Protein AF-A0A3M7L8V7-F1 (afdb_monomer_lite)

Secondary structure (DSSP, 8-state):
---PPPPPP---PPPP------------------------------SSS---TTB-HHHHHHHTS-HHHHHHHHHHHHHTSS-GGGTB---HHHHHHHHHHHHTPPPPSSHHHHHIIIII--TTEEE--SSPPPPTT-EEEEEEEETTEEEEEEEEEE-SSTTEEE-SS-GGG--TT--EEHHHHTTT--TTSEEEETTEEEEEEEE------GGGG--

Radius of gyration: 23.16 Å; chains: 1; bounding box: 65×55×70 Å

Organism: NCBI:txid2305228

Sequence (219 aa):
MKKLKKTAVVFLGILILESLVSCNADRADEISSPEIGTPNSTTLTAKNDKLPNFLNDKGRAAMQLSKSKKKKLAFDLLSGRESVQNYTSGVCYEVVAFVRFLLGDPVPNSNQEIRNQYLYDTSHSRAWNGTSDFNTGDVIIFSERRREGMEPVHTAIATGQGCEVRSVNGGLLGSGWRPTNIRTVLAGTNSSGEAIHDGTTITVRILNLRRPTIHDELL

pLDDT: mean 77.37, std 24.69, range [25.95, 98.69]

Foldseek 3Di:
DDDDDDDDDDDDDDDDDDDDDDDDDDDDDDDDDDDDDDDPPPPPPLVDPDQEPFWDPQLVVLLSDDLVSLLVVLLCLLVVVDFLVVTGPDFFQVSLVSSVVSNPDDRDNYPVVSCCVQFPPCVQKDWDQLFFFDQFSWKKWKWWQDPVGTGTDHIWGHSRPGQWTETDPPVQVHHRRDIHRVSVQQPPQDRVQWGDHPNTIMIMITHDPDDPPVVVVPD

Structure (mmCIF, N/CA/C/O backbone):
data_AF-A0A3M7L8V7-F1
#
_entry.id   AF-A0A3M7L8V7-F1
#
loop_
_atom_site.group_PDB
_atom_site.id
_atom_site.type_symbol
_atom_site.label_atom_id
_atom_site.label_alt_id
_atom_site.label_comp_id
_atom_site.label_asym_id
_atom_site.label_entity_id
_atom_site.label_seq_id
_atom_site.pdbx_PDB_ins_code
_atom_site.Cartn_x
_atom_site.Cartn_y
_atom_site.Cartn_z
_atom_site.occupancy
_atom_site.B_iso_or_equiv
_atom_site.auth_seq_id
_atom_site.auth_comp_id
_atom_site.auth_asym_id
_atom_site.auth_atom_id
_atom_site.pdbx_PDB_model_num
ATOM 1 N N . MET A 1 1 ? 41.574 -32.386 -18.632 1.00 44.03 1 MET A N 1
ATOM 2 C CA . MET A 1 1 ? 40.777 -33.160 -17.650 1.00 44.03 1 MET A CA 1
ATOM 3 C C . MET A 1 1 ? 40.436 -32.245 -16.475 1.00 44.03 1 MET A C 1
ATOM 5 O O . MET A 1 1 ? 41.336 -31.851 -15.747 1.00 44.03 1 MET A O 1
ATOM 9 N N . LYS A 1 2 ? 39.175 -31.804 -16.356 1.00 40.66 2 LYS A N 1
ATOM 10 C CA . LYS A 1 2 ? 38.717 -30.844 -15.332 1.00 40.66 2 LYS A CA 1
ATOM 11 C C . LYS A 1 2 ? 38.201 -31.613 -14.107 1.00 40.66 2 LYS A C 1
ATOM 13 O O . LYS A 1 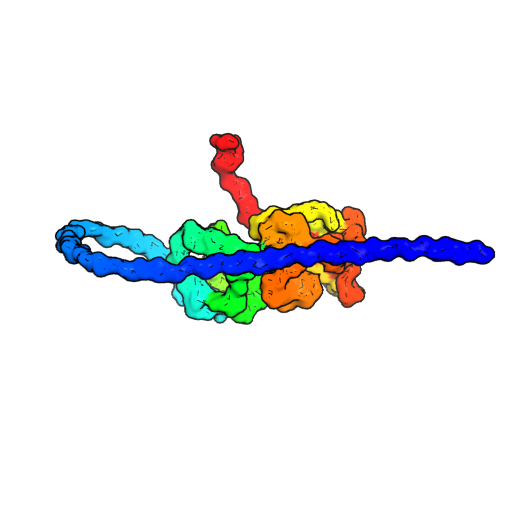2 ? 37.289 -32.420 -14.246 1.00 40.66 2 LYS A O 1
ATOM 18 N N . LYS A 1 3 ? 38.782 -31.386 -12.922 1.00 43.03 3 LYS A N 1
ATOM 19 C CA . LYS A 1 3 ? 38.301 -31.950 -11.647 1.00 43.03 3 LYS A CA 1
ATOM 20 C C . LYS A 1 3 ? 37.176 -31.065 -11.095 1.00 43.03 3 LYS A C 1
ATOM 22 O O . LYS A 1 3 ? 37.441 -29.935 -10.695 1.00 43.03 3 LYS A O 1
ATOM 27 N N . LEU A 1 4 ? 35.939 -31.570 -11.065 1.00 44.34 4 LEU A N 1
ATOM 28 C CA . LEU A 1 4 ? 34.842 -30.952 -10.312 1.00 44.34 4 LEU A CA 1
ATOM 29 C C . LEU A 1 4 ? 35.048 -31.202 -8.811 1.00 44.34 4 LEU A C 1
ATOM 31 O O . LEU A 1 4 ? 35.160 -32.350 -8.380 1.00 44.34 4 LEU A O 1
ATOM 35 N N . LYS A 1 5 ? 35.068 -30.131 -8.012 1.00 50.75 5 LYS A N 1
ATOM 36 C CA . LYS A 1 5 ? 34.961 -30.210 -6.551 1.00 50.75 5 LYS A CA 1
ATOM 37 C C . LYS A 1 5 ? 33.482 -30.364 -6.185 1.00 50.75 5 LYS A C 1
ATOM 39 O O . LYS A 1 5 ? 32.664 -29.545 -6.589 1.00 50.75 5 LYS A O 1
ATOM 44 N N . LYS A 1 6 ? 33.147 -31.425 -5.447 1.00 48.56 6 LYS A N 1
ATOM 45 C CA . LYS A 1 6 ? 31.823 -31.622 -4.843 1.00 48.56 6 LYS A CA 1
ATOM 46 C C . LYS A 1 6 ? 31.750 -30.778 -3.572 1.00 48.56 6 LYS A C 1
ATOM 48 O O . LYS A 1 6 ? 32.508 -31.029 -2.640 1.00 48.56 6 LYS A O 1
ATOM 53 N N . THR A 1 7 ? 30.857 -29.797 -3.543 1.00 57.59 7 THR A N 1
ATOM 54 C CA . THR A 1 7 ? 30.535 -29.031 -2.334 1.00 57.59 7 THR A CA 1
ATOM 55 C C . THR A 1 7 ? 29.315 -29.673 -1.682 1.00 57.59 7 THR A C 1
ATOM 57 O O . THR A 1 7 ? 28.269 -29.797 -2.317 1.00 57.59 7 THR A O 1
ATOM 60 N N . ALA A 1 8 ? 29.470 -30.132 -0.442 1.00 48.69 8 ALA A N 1
ATOM 61 C CA . ALA A 1 8 ? 28.386 -30.666 0.371 1.00 48.69 8 ALA A CA 1
ATOM 62 C C . ALA A 1 8 ? 27.503 -29.517 0.879 1.00 48.69 8 ALA A C 1
ATOM 64 O O . ALA A 1 8 ? 28.010 -28.528 1.405 1.00 48.69 8 ALA A O 1
ATOM 65 N N . VAL A 1 9 ? 26.188 -29.655 0.716 1.00 41.31 9 VAL A N 1
ATOM 66 C CA . VAL A 1 9 ? 25.185 -28.751 1.288 1.00 41.31 9 VAL A CA 1
ATOM 67 C C . VAL A 1 9 ? 24.743 -29.349 2.620 1.00 41.31 9 VAL A C 1
ATOM 69 O O . VAL A 1 9 ? 24.207 -30.454 2.652 1.00 41.31 9 VAL A O 1
ATOM 72 N N . VAL A 1 10 ? 24.994 -28.636 3.717 1.00 45.69 10 VAL A N 1
ATOM 73 C CA . VAL A 1 10 ? 24.508 -28.996 5.055 1.00 45.69 10 VAL A CA 1
ATOM 74 C C . VAL A 1 10 ? 23.168 -28.296 5.267 1.00 45.69 10 VAL A C 1
ATOM 76 O O . VAL A 1 10 ? 23.108 -27.070 5.317 1.00 45.69 10 VAL A O 1
ATOM 79 N N . PHE A 1 11 ? 22.093 -29.076 5.373 1.00 36.50 11 PHE A N 1
ATOM 80 C CA . PHE A 1 11 ? 20.777 -28.592 5.787 1.00 36.50 11 PHE A CA 1
ATOM 81 C C . PHE A 1 11 ? 20.732 -28.514 7.315 1.00 36.50 11 PHE A C 1
ATOM 83 O O . PHE A 1 11 ? 20.754 -29.541 7.991 1.00 36.50 11 PHE A O 1
ATOM 90 N N . LEU A 1 12 ? 20.662 -27.298 7.857 1.00 39.22 12 LEU A N 1
ATOM 91 C CA . LEU A 1 12 ? 20.388 -27.065 9.271 1.00 39.22 12 LEU A CA 1
ATOM 92 C C . LEU A 1 12 ? 18.873 -26.896 9.446 1.00 39.22 12 LEU A C 1
ATOM 94 O O . LEU A 1 12 ? 18.324 -25.822 9.211 1.00 39.22 12 LEU A O 1
ATOM 98 N N . GLY A 1 13 ? 18.193 -27.987 9.797 1.00 35.25 13 GLY A N 1
ATOM 99 C CA . GLY A 1 13 ? 16.790 -27.961 10.202 1.00 35.25 13 GLY A CA 1
ATOM 100 C C . GLY A 1 13 ? 16.668 -27.460 11.639 1.00 35.25 13 GLY A C 1
ATOM 101 O O . GLY A 1 13 ? 17.215 -28.076 12.550 1.00 35.25 13 GLY A O 1
ATOM 102 N N . ILE A 1 14 ? 15.957 -26.352 11.845 1.00 46.28 14 ILE A N 1
ATOM 103 C CA . ILE A 1 14 ? 15.565 -25.890 13.180 1.00 46.28 14 ILE A CA 1
ATOM 104 C C . ILE A 1 14 ? 14.138 -26.381 13.440 1.00 46.28 14 ILE A C 1
ATOM 106 O O . ILE A 1 14 ? 13.204 -26.029 12.721 1.00 46.28 14 ILE A O 1
ATOM 110 N N . LEU A 1 15 ? 14.015 -27.235 14.456 1.00 38.84 15 LEU A N 1
ATOM 111 C CA . LEU A 1 15 ? 12.770 -27.764 15.005 1.00 38.84 15 LEU A CA 1
ATOM 112 C C . LEU A 1 15 ? 11.975 -26.648 15.697 1.00 38.84 15 LEU A C 1
ATOM 114 O O . LEU A 1 15 ? 12.509 -25.920 16.532 1.00 38.84 15 LEU A O 1
ATOM 118 N N . ILE A 1 16 ? 10.691 -26.550 15.356 1.00 41.72 16 ILE A N 1
ATOM 119 C CA . ILE A 1 16 ? 9.702 -25.714 16.040 1.00 41.72 16 ILE A CA 1
ATOM 120 C C . ILE A 1 16 ? 9.300 -26.438 17.328 1.00 41.72 16 ILE A C 1
ATOM 122 O O . ILE A 1 16 ? 8.837 -27.576 17.275 1.00 41.72 16 ILE A O 1
ATOM 126 N N . LEU A 1 17 ? 9.481 -25.781 18.475 1.00 34.62 17 LEU A N 1
ATOM 127 C CA . LEU A 1 17 ? 8.962 -26.240 19.759 1.00 34.62 17 LEU A CA 1
ATOM 128 C C . LEU A 1 17 ? 7.659 -25.483 20.050 1.00 34.62 17 LEU A C 1
ATOM 130 O O . LEU A 1 17 ? 7.681 -24.292 20.356 1.00 34.62 17 LEU A O 1
ATOM 134 N N . GLU A 1 18 ? 6.528 -26.175 19.929 1.00 38.19 18 GLU A N 1
ATOM 135 C CA . GLU A 1 18 ? 5.248 -25.730 20.476 1.00 38.19 18 GLU A CA 1
ATOM 136 C C . GLU A 1 18 ? 5.235 -25.996 21.985 1.00 38.19 18 GLU A C 1
ATOM 138 O O . GLU A 1 18 ? 5.381 -27.135 22.426 1.00 38.19 18 GLU A O 1
ATOM 143 N N . SER A 1 19 ? 5.036 -24.953 22.791 1.00 40.41 19 SER A N 1
ATOM 144 C CA . SER A 1 19 ? 4.637 -25.104 24.189 1.00 40.41 19 SER A CA 1
ATOM 145 C C . SER A 1 19 ? 3.175 -24.697 24.336 1.00 40.41 19 SER A C 1
ATOM 147 O O . SER A 1 19 ? 2.838 -23.512 24.351 1.00 40.41 19 SER A O 1
ATOM 149 N N . LEU A 1 20 ? 2.319 -25.710 24.446 1.00 34.03 20 LEU A N 1
ATOM 150 C CA . LEU A 1 20 ? 0.968 -25.613 24.980 1.00 34.03 20 LEU A CA 1
ATOM 151 C C . LEU A 1 20 ? 1.051 -25.295 26.480 1.00 34.03 20 LEU A C 1
ATOM 153 O O . LEU A 1 20 ? 1.652 -26.054 27.238 1.00 34.03 20 LEU A O 1
ATOM 157 N N . VAL A 1 21 ? 0.408 -24.211 26.913 1.00 37.47 21 VAL A N 1
ATOM 158 C CA . VAL A 1 21 ? 0.015 -24.019 28.315 1.00 37.47 21 VAL A CA 1
ATOM 159 C C . VAL A 1 21 ? -1.506 -23.930 28.340 1.00 37.47 21 VAL A C 1
ATOM 161 O O . VAL A 1 21 ? -2.101 -23.029 27.754 1.00 37.47 21 VAL A O 1
ATOM 164 N N . SER A 1 22 ? -2.110 -24.920 28.988 1.00 27.72 22 SER A N 1
ATOM 165 C CA . SER A 1 22 ? -3.536 -25.047 29.277 1.00 27.72 22 SER A CA 1
ATOM 166 C C . SER A 1 22 ? -3.708 -25.299 30.778 1.00 27.72 22 SER A C 1
ATOM 168 O O . SER A 1 22 ? -2.806 -25.857 31.407 1.00 27.72 22 SER A O 1
ATOM 170 N N . CYS A 1 23 ? -4.903 -24.954 31.274 1.00 25.95 23 CYS A N 1
ATOM 171 C CA . CYS A 1 23 ? -5.473 -25.172 32.614 1.00 25.95 23 CYS A CA 1
ATOM 172 C C . CYS A 1 23 ? -5.006 -24.154 33.685 1.00 25.95 23 CYS A C 1
ATOM 174 O O . CYS A 1 23 ? -3.824 -23.869 33.793 1.00 25.95 23 CYS A O 1
ATOM 176 N N . ASN A 1 24 ? -5.851 -23.567 34.538 1.00 30.59 24 ASN A N 1
ATOM 177 C CA . ASN A 1 24 ? -7.236 -23.869 34.892 1.00 30.59 24 ASN A CA 1
ATOM 178 C C . ASN A 1 24 ? -7.944 -22.646 35.504 1.00 30.59 24 ASN A C 1
ATOM 180 O O . ASN A 1 24 ? -7.311 -21.689 35.942 1.00 30.59 24 ASN A O 1
ATOM 184 N N . ALA A 1 25 ? -9.272 -22.745 35.517 1.00 34.84 25 ALA A N 1
ATOM 185 C CA . ALA A 1 25 ? -10.227 -21.850 36.148 1.00 34.84 25 ALA A CA 1
ATOM 186 C C . ALA A 1 25 ? -10.088 -21.787 37.677 1.00 34.84 25 ALA A C 1
ATOM 188 O O . ALA A 1 25 ? -9.780 -22.800 38.299 1.00 34.84 25 ALA A O 1
ATOM 189 N N . ASP A 1 26 ? -10.464 -20.642 38.255 1.00 31.73 26 ASP A N 1
ATOM 190 C CA . ASP A 1 26 ? -11.075 -20.614 39.581 1.00 31.73 26 ASP A CA 1
ATOM 191 C C . ASP A 1 26 ? -12.144 -19.514 39.720 1.00 31.73 26 ASP A C 1
ATOM 193 O O . ASP A 1 26 ? -12.085 -18.459 39.084 1.00 31.73 26 ASP A O 1
ATOM 197 N N . ARG A 1 27 ? -13.165 -19.864 40.508 1.00 33.22 27 ARG A N 1
ATOM 198 C CA . ARG A 1 27 ? -14.417 -19.161 40.854 1.00 33.22 27 ARG A CA 1
ATOM 199 C C . ARG A 1 27 ? -14.161 -17.825 41.573 1.00 33.22 27 ARG A C 1
ATOM 201 O O . ARG A 1 27 ? -13.230 -17.721 42.354 1.00 33.22 27 ARG A O 1
ATOM 208 N N . ALA A 1 28 ? -14.853 -16.755 41.176 1.00 34.25 28 ALA A N 1
ATOM 209 C CA . ALA A 1 28 ? -16.066 -16.182 41.787 1.00 34.25 28 ALA A CA 1
ATOM 210 C C . ALA A 1 28 ? -15.855 -15.576 43.184 1.00 34.25 28 ALA A C 1
ATOM 212 O O . ALA A 1 28 ? -15.641 -16.318 44.128 1.00 34.25 28 ALA A O 1
ATOM 213 N N . ASP A 1 29 ? -16.030 -14.254 43.275 1.00 33.22 29 ASP A N 1
ATOM 214 C CA . ASP A 1 29 ? -16.710 -13.596 44.394 1.00 33.22 29 ASP A CA 1
ATOM 215 C C . ASP A 1 29 ? -17.358 -12.288 43.903 1.00 33.22 29 ASP A C 1
ATOM 217 O O . ASP A 1 29 ? -16.744 -11.473 43.209 1.00 33.22 29 ASP A O 1
ATOM 221 N N . GLU A 1 30 ? -18.646 -12.149 44.220 1.00 37.25 30 GLU A N 1
ATOM 222 C CA . GLU A 1 30 ? -19.437 -10.924 44.116 1.00 37.25 30 GLU A CA 1
ATOM 223 C C . GLU A 1 30 ? -18.876 -9.861 45.065 1.00 37.25 30 GLU A C 1
ATOM 225 O O . GLU A 1 30 ? -18.567 -10.183 46.204 1.00 37.25 30 GLU A O 1
ATOM 230 N N . ILE A 1 31 ? -18.863 -8.590 44.651 1.00 33.12 31 ILE A N 1
ATOM 231 C CA . ILE A 1 31 ? -19.241 -7.461 45.516 1.00 33.12 31 ILE A CA 1
ATOM 232 C C . ILE A 1 31 ? -19.774 -6.316 44.638 1.00 33.12 31 ILE A C 1
ATOM 234 O O . ILE A 1 31 ? -19.167 -5.896 43.655 1.00 33.12 31 ILE A O 1
ATOM 238 N N . SER A 1 32 ? -20.955 -5.871 45.060 1.00 31.33 32 SER A N 1
ATOM 239 C CA . SER A 1 32 ? -21.748 -4.680 44.751 1.00 31.33 32 SER A CA 1
ATOM 240 C C . SER A 1 32 ? -21.072 -3.480 44.068 1.00 31.33 32 SER A C 1
ATOM 242 O O . SER A 1 32 ? -20.001 -3.017 44.455 1.00 31.33 32 SER A O 1
ATOM 244 N N . SER A 1 33 ? -21.834 -2.892 43.140 1.00 35.59 33 SER A N 1
ATOM 245 C CA . SER A 1 33 ? -21.668 -1.560 42.548 1.00 35.59 33 SER A CA 1
ATOM 246 C C . SER A 1 33 ? -21.506 -0.436 43.580 1.00 35.59 33 SER A C 1
ATOM 248 O O . SER A 1 33 ? -22.000 -0.537 44.707 1.00 35.59 33 SER A O 1
ATOM 250 N N . PRO A 1 34 ? -20.942 0.696 43.131 1.00 37.19 34 PRO A N 1
ATOM 251 C CA . PRO A 1 34 ? -21.758 1.904 43.061 1.00 37.19 34 PRO A CA 1
ATOM 252 C C . PRO A 1 34 ? -21.723 2.569 41.677 1.00 37.19 34 PRO A C 1
ATOM 254 O O . PRO A 1 34 ? -20.737 2.505 40.942 1.00 37.19 34 PRO A O 1
ATOM 257 N N . GLU A 1 35 ? -22.850 3.194 41.339 1.00 44.00 35 GLU A N 1
ATOM 258 C CA . GLU A 1 35 ? -23.041 4.106 40.211 1.00 44.00 35 GLU A CA 1
ATOM 259 C C . GLU A 1 35 ? -21.944 5.174 40.165 1.00 44.00 35 GLU A C 1
ATOM 261 O O . GLU A 1 35 ? -21.615 5.720 41.209 1.00 44.00 35 GLU A O 1
ATOM 266 N N . ILE A 1 36 ? -21.432 5.506 38.971 1.00 35.31 36 ILE A N 1
ATOM 267 C CA . ILE A 1 36 ? -20.949 6.845 38.587 1.00 35.31 36 ILE A CA 1
ATOM 268 C C . ILE A 1 36 ? -20.673 6.861 37.073 1.00 35.31 36 ILE A C 1
ATOM 270 O O . ILE A 1 36 ? -19.860 6.097 36.557 1.00 35.31 36 ILE A O 1
ATOM 274 N N . GLY A 1 37 ? -21.326 7.805 36.391 1.00 30.31 37 GLY A N 1
ATOM 275 C CA . GLY A 1 37 ? -20.774 8.535 35.250 1.00 30.31 37 GLY A CA 1
ATOM 276 C C . GLY A 1 37 ? -20.703 7.799 33.919 1.00 30.31 37 GLY A C 1
ATOM 277 O O . GLY A 1 37 ? -19.673 7.241 33.558 1.00 30.31 37 GLY A O 1
ATOM 278 N N . THR A 1 38 ? -21.760 7.929 33.120 1.00 32.88 38 THR A N 1
ATOM 279 C CA . THR A 1 38 ? -21.726 7.768 31.663 1.00 32.88 38 THR A CA 1
ATOM 280 C C . THR A 1 38 ? -20.519 8.532 31.096 1.00 32.88 38 THR A C 1
ATOM 282 O O . THR A 1 38 ? -20.504 9.765 31.169 1.00 32.88 38 THR A O 1
ATOM 285 N N . PRO A 1 39 ? -19.492 7.877 30.522 1.00 37.28 39 PRO A N 1
ATOM 286 C CA . PRO A 1 39 ? -18.510 8.614 29.757 1.00 37.28 39 PRO A CA 1
ATOM 287 C C . PRO A 1 39 ? -19.205 9.020 28.464 1.00 37.28 39 PRO A C 1
ATOM 289 O O . PRO A 1 39 ? -19.668 8.167 27.706 1.00 37.28 39 PRO A O 1
ATOM 292 N N . ASN A 1 40 ? -19.315 10.332 28.259 1.00 34.47 40 ASN A N 1
ATOM 293 C CA . ASN A 1 40 ? -19.771 10.942 27.020 1.00 34.47 40 ASN A CA 1
ATOM 294 C C . ASN A 1 40 ? -19.142 10.208 25.834 1.00 34.47 40 ASN A C 1
ATOM 296 O O . ASN A 1 40 ? -17.963 10.379 25.523 1.00 34.47 40 ASN A O 1
ATOM 300 N N . SER A 1 41 ? -19.960 9.373 25.197 1.00 33.12 41 SER A N 1
ATOM 301 C CA . SER A 1 41 ? -19.716 8.849 23.871 1.00 33.12 41 SER A CA 1
ATOM 302 C C . SER A 1 41 ? -19.650 10.065 22.967 1.00 33.12 41 SER A C 1
ATOM 304 O O . SER A 1 41 ? -20.680 10.596 22.554 1.00 33.12 41 SER A O 1
ATOM 306 N N . THR A 1 42 ? -18.444 10.548 22.683 1.00 32.59 42 THR A N 1
ATOM 307 C CA . THR A 1 42 ? -18.218 11.406 21.527 1.00 32.59 42 THR A CA 1
ATOM 308 C C . THR A 1 42 ? -18.433 10.517 20.314 1.00 32.59 42 THR A C 1
ATOM 310 O O . THR A 1 42 ? -17.509 9.928 19.755 1.00 32.59 42 THR A O 1
ATOM 313 N N . THR A 1 43 ? -19.706 10.341 19.977 1.00 34.12 43 THR A N 1
ATOM 314 C CA . THR A 1 43 ? -20.170 9.722 18.754 1.00 34.12 43 THR A CA 1
ATOM 315 C C . THR A 1 43 ? -19.448 10.459 17.640 1.00 34.12 43 THR A C 1
ATOM 317 O O . THR A 1 43 ? -19.633 11.665 17.466 1.00 34.12 43 THR A O 1
ATOM 320 N N . LEU A 1 44 ? -18.572 9.758 16.921 1.00 39.47 44 LEU A N 1
ATOM 321 C CA . LEU A 1 44 ? -18.138 10.198 15.606 1.00 39.47 44 LEU A CA 1
ATOM 322 C C . LEU A 1 44 ? -19.403 10.198 14.753 1.00 39.47 44 LEU A C 1
ATOM 324 O O . LEU A 1 44 ? -19.757 9.189 14.149 1.00 39.47 44 LEU A O 1
ATOM 328 N N . THR A 1 45 ? -20.136 11.308 14.778 1.00 34.66 45 THR A N 1
ATOM 329 C CA . THR A 1 45 ? -21.215 11.564 13.842 1.00 34.66 45 THR A CA 1
ATOM 330 C C . THR A 1 45 ? -20.550 11.717 12.488 1.00 34.66 45 THR A C 1
ATOM 332 O O . THR A 1 45 ? -20.048 12.779 12.117 1.00 34.66 45 THR A O 1
ATOM 335 N N . ALA A 1 46 ? -20.496 10.600 11.763 1.00 41.34 46 ALA A N 1
ATOM 336 C CA . ALA A 1 46 ? -20.429 10.629 10.320 1.00 41.34 46 ALA A CA 1
ATOM 337 C C . ALA A 1 46 ? -21.509 11.619 9.879 1.00 41.34 46 ALA A C 1
ATOM 339 O O . ALA A 1 46 ? -22.699 11.400 10.105 1.00 41.34 46 ALA A O 1
ATOM 340 N N . LYS A 1 47 ? -21.103 12.777 9.355 1.00 40.06 47 LYS A N 1
ATOM 341 C CA . LYS A 1 47 ? -22.052 13.677 8.710 1.00 40.06 47 LYS A CA 1
ATOM 342 C C . LYS A 1 47 ? -22.535 12.920 7.472 1.00 40.06 47 LYS A C 1
ATOM 344 O O . LYS A 1 47 ? -21.835 12.886 6.468 1.00 40.06 47 LYS A O 1
ATOM 349 N N . ASN A 1 48 ? -23.710 12.302 7.609 1.00 39.38 48 ASN A N 1
ATOM 350 C CA . ASN A 1 48 ? -24.347 11.306 6.741 1.00 39.38 48 ASN A CA 1
ATOM 351 C C . ASN A 1 48 ? -23.873 9.864 7.011 1.00 39.38 48 ASN A C 1
ATOM 353 O O . ASN A 1 48 ? -22.757 9.491 6.663 1.00 39.38 48 ASN A O 1
ATOM 357 N N . ASP A 1 49 ? -24.762 9.048 7.589 1.00 45.59 49 ASP A N 1
ATOM 358 C CA . ASP A 1 49 ? -24.607 7.657 8.066 1.00 45.59 49 ASP A CA 1
ATOM 359 C C . ASP A 1 49 ? -24.186 6.594 7.027 1.00 45.59 49 ASP A C 1
ATOM 361 O O . ASP A 1 49 ? -24.454 5.402 7.187 1.00 45.59 49 ASP A O 1
ATOM 365 N N . LYS A 1 50 ? -23.508 6.963 5.942 1.00 55.81 50 LYS A N 1
ATOM 366 C CA . LYS A 1 50 ? -23.054 6.006 4.935 1.00 55.81 50 LYS A CA 1
ATOM 367 C C . LYS A 1 50 ? -21.547 5.829 5.028 1.00 55.81 50 LYS A C 1
ATOM 369 O O . LYS A 1 50 ? -20.784 6.400 4.256 1.00 55.81 50 LYS A O 1
ATOM 374 N N . LEU A 1 51 ? -21.122 4.996 5.984 1.00 61.69 51 LEU A N 1
ATOM 375 C CA . LEU A 1 51 ? -19.785 4.399 5.938 1.00 61.69 51 LEU A CA 1
ATOM 376 C C . LEU A 1 51 ? -19.543 3.818 4.532 1.00 61.69 51 LEU A C 1
ATOM 378 O O . LEU A 1 51 ? -20.492 3.323 3.911 1.00 61.69 51 LEU A O 1
ATOM 382 N N . PRO A 1 52 ? -18.300 3.855 4.024 1.00 69.31 52 PRO A N 1
ATOM 383 C CA . PRO A 1 52 ? -18.009 3.379 2.681 1.00 69.31 52 PRO A CA 1
ATOM 384 C C . PRO A 1 52 ? -18.533 1.956 2.439 1.00 69.31 52 PRO A C 1
ATOM 386 O O . PRO A 1 52 ? -18.336 1.058 3.262 1.00 69.31 52 PRO A O 1
ATOM 389 N N . ASN A 1 53 ? -19.196 1.744 1.298 1.00 80.69 53 ASN A N 1
ATOM 390 C CA . ASN A 1 53 ? -19.951 0.513 1.006 1.00 80.69 53 ASN A CA 1
ATOM 391 C C . ASN A 1 53 ? -19.065 -0.739 0.820 1.00 80.69 53 ASN A C 1
ATOM 393 O O . ASN A 1 53 ? -19.566 -1.845 0.665 1.00 80.69 53 ASN A O 1
ATOM 397 N N . PHE A 1 54 ? -17.743 -0.580 0.817 1.00 87.62 54 PHE A N 1
ATOM 398 C CA . PH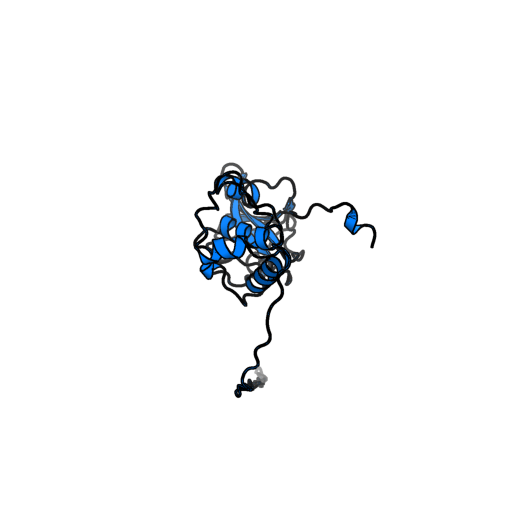E A 1 54 ? -16.801 -1.686 0.648 1.00 87.62 54 PHE A CA 1
ATOM 399 C C . PHE A 1 54 ? -16.490 -2.430 1.961 1.00 87.62 54 PHE A C 1
ATOM 401 O O . PHE A 1 54 ? -15.895 -3.510 1.938 1.00 87.62 54 PHE A O 1
ATOM 408 N N . LEU A 1 55 ? -16.852 -1.851 3.114 1.00 91.50 55 LEU A N 1
ATOM 409 C CA . LEU A 1 55 ? -16.662 -2.468 4.426 1.00 91.50 55 LEU A CA 1
ATOM 410 C C . LEU A 1 55 ? -17.775 -3.481 4.712 1.00 91.50 55 LEU A C 1
ATOM 412 O O . LEU A 1 55 ? -18.952 -3.211 4.474 1.00 91.50 55 LEU A O 1
ATOM 416 N N . ASN A 1 56 ? -17.419 -4.616 5.310 1.00 93.19 56 ASN A N 1
ATOM 417 C CA . ASN A 1 56 ? -18.392 -5.517 5.931 1.00 93.19 56 ASN A CA 1
ATOM 418 C C . ASN A 1 56 ? -18.687 -5.080 7.385 1.00 93.19 56 ASN A C 1
ATOM 420 O O . ASN A 1 56 ? -18.181 -4.054 7.850 1.00 93.19 56 ASN A O 1
ATOM 424 N N . ASP A 1 57 ? -19.487 -5.849 8.128 1.00 93.38 57 ASP A N 1
ATOM 425 C CA . ASP A 1 57 ? -19.825 -5.518 9.522 1.00 93.38 57 ASP A CA 1
ATOM 426 C C . ASP A 1 57 ? -18.597 -5.442 10.439 1.00 93.38 57 ASP A C 1
ATOM 428 O O . ASP A 1 57 ? -18.483 -4.516 11.243 1.00 93.38 57 ASP A O 1
ATOM 432 N N . LYS A 1 58 ? -17.628 -6.353 10.275 1.00 95.81 58 LYS A N 1
ATOM 433 C CA . LYS A 1 58 ? -16.369 -6.339 11.036 1.00 95.81 58 LYS A CA 1
ATOM 434 C C . LYS A 1 58 ? -15.549 -5.087 10.713 1.00 95.81 58 LYS A C 1
ATOM 436 O O . LYS A 1 58 ? -14.983 -4.475 11.617 1.00 95.81 58 LYS A O 1
ATOM 441 N N . GLY A 1 59 ? -15.510 -4.684 9.442 1.00 94.88 59 GLY A N 1
ATOM 442 C CA . GLY A 1 59 ? -14.893 -3.441 8.977 1.00 94.88 59 GLY A CA 1
ATOM 443 C C . GLY A 1 59 ? -15.535 -2.209 9.604 1.00 94.88 59 GLY A C 1
ATOM 444 O O . GLY A 1 59 ? -14.838 -1.386 10.194 1.00 94.88 59 GLY A O 1
ATOM 445 N N . ARG A 1 60 ? -16.868 -2.111 9.563 1.00 91.62 60 ARG A N 1
ATOM 446 C CA . ARG A 1 60 ? -17.613 -1.013 10.199 1.00 91.62 60 ARG A CA 1
ATOM 447 C C . ARG A 1 60 ? -17.388 -0.961 11.710 1.00 91.62 60 ARG A C 1
ATOM 449 O O . ARG A 1 60 ? -17.130 0.114 12.243 1.00 91.62 60 ARG A O 1
ATOM 456 N N . ALA A 1 61 ? -17.407 -2.106 12.390 1.00 94.12 61 ALA A N 1
ATOM 457 C CA . ALA A 1 61 ? -17.113 -2.185 13.819 1.00 94.12 61 ALA A CA 1
ATOM 458 C C . ALA A 1 61 ? -15.674 -1.739 14.135 1.00 94.12 61 ALA A C 1
ATOM 460 O O . ALA A 1 61 ? -15.448 -0.989 15.085 1.00 94.12 61 ALA A O 1
ATOM 461 N N . ALA A 1 62 ? -14.698 -2.124 13.304 1.00 95.50 62 ALA A N 1
ATOM 462 C CA . ALA A 1 62 ? -13.310 -1.688 13.447 1.00 95.50 62 ALA A CA 1
ATOM 463 C C . ALA A 1 62 ? -13.162 -0.156 13.354 1.00 95.50 62 ALA A C 1
ATOM 465 O O . ALA A 1 62 ? -12.366 0.439 14.085 1.00 95.50 62 ALA A O 1
ATOM 466 N N . MET A 1 63 ? -13.979 0.501 12.524 1.00 91.31 63 MET A N 1
ATOM 467 C CA . MET A 1 63 ? -14.009 1.964 12.404 1.00 91.31 63 MET A CA 1
ATOM 468 C C . MET A 1 63 ? -14.524 2.677 13.661 1.00 91.31 63 MET A C 1
ATOM 470 O O . MET A 1 63 ? -14.265 3.870 13.813 1.00 91.31 63 MET A O 1
ATOM 474 N N . GLN A 1 64 ? -15.181 1.973 14.582 1.00 91.56 64 GLN A N 1
ATOM 475 C CA . GLN A 1 64 ? -15.683 2.527 15.847 1.00 91.56 64 GLN A CA 1
ATOM 476 C C . GLN A 1 64 ? -14.771 2.225 17.046 1.00 91.56 64 GLN A C 1
ATOM 478 O O . GLN A 1 64 ? -15.034 2.659 18.164 1.00 91.56 64 GLN A O 1
ATOM 483 N N . LEU A 1 65 ? -13.666 1.501 16.836 1.00 94.81 65 LEU A N 1
ATOM 484 C CA . LEU A 1 65 ? -12.692 1.228 17.892 1.00 94.81 65 LEU A CA 1
ATOM 485 C C . LEU A 1 65 ? -12.014 2.514 18.398 1.00 94.81 65 LEU A C 1
ATOM 487 O O . LEU A 1 65 ? -11.870 3.504 17.676 1.00 94.81 65 LEU A O 1
ATOM 491 N N . SER A 1 66 ? -11.503 2.466 19.632 1.00 95.62 66 SER A N 1
ATOM 492 C CA . SER A 1 66 ? -10.651 3.531 20.171 1.00 95.62 66 SER A CA 1
ATOM 493 C C . SER A 1 66 ? -9.380 3.714 19.330 1.00 95.62 66 SER A C 1
ATOM 495 O O . SER A 1 66 ? -8.906 2.778 18.680 1.00 95.62 66 SER A O 1
ATOM 497 N N . LYS A 1 67 ? -8.771 4.907 19.383 1.00 94.62 67 LYS A N 1
ATOM 498 C CA . LYS A 1 67 ? -7.547 5.238 18.625 1.00 94.62 67 LYS A CA 1
ATOM 499 C C . LYS A 1 67 ? -6.427 4.203 18.811 1.00 94.62 67 LYS A C 1
ATOM 501 O O . LYS A 1 67 ? -5.792 3.805 17.839 1.00 94.62 67 LYS A O 1
ATOM 506 N N . SER A 1 68 ? -6.205 3.732 20.040 1.00 96.75 68 SER A N 1
ATOM 507 C CA . SER A 1 68 ? -5.185 2.716 20.337 1.00 96.75 68 SER A CA 1
ATOM 508 C C . SER A 1 68 ? -5.517 1.352 19.725 1.00 96.75 68 SER A C 1
ATOM 510 O O . SER A 1 68 ? -4.644 0.726 19.125 1.00 96.75 68 SER A O 1
ATOM 512 N N . LYS A 1 69 ? -6.778 0.910 19.810 1.00 98.19 69 LYS A N 1
ATOM 513 C CA . LYS A 1 69 ? -7.238 -0.357 19.222 1.00 98.19 69 LYS A CA 1
ATOM 514 C C . LYS A 1 69 ? -7.201 -0.327 17.691 1.00 98.19 69 LYS A C 1
ATOM 516 O O . LYS A 1 69 ? -6.768 -1.307 17.092 1.00 98.19 69 LYS A O 1
ATOM 521 N N . LYS A 1 70 ? -7.567 0.799 17.068 1.00 97.56 70 LYS A N 1
ATOM 522 C CA . LYS A 1 70 ? -7.414 1.018 15.619 1.00 97.56 70 LYS A CA 1
ATOM 523 C C . LYS A 1 70 ? -5.957 0.906 15.189 1.00 97.56 70 LYS A C 1
ATOM 525 O O . LYS A 1 70 ? -5.638 0.107 14.316 1.00 97.56 70 LYS A O 1
ATOM 530 N N . LYS A 1 71 ? -5.065 1.634 15.868 1.00 97.62 71 LYS A N 1
ATOM 531 C CA . LYS A 1 71 ? -3.627 1.607 15.583 1.00 97.62 71 LYS A CA 1
ATOM 532 C C . LYS A 1 71 ? -3.049 0.197 15.742 1.00 97.62 71 LYS A C 1
ATOM 534 O O . LYS A 1 71 ? -2.310 -0.247 14.870 1.00 97.62 71 LYS A O 1
ATOM 539 N N . LYS A 1 72 ? -3.426 -0.536 16.799 1.00 98.44 72 LYS A N 1
ATOM 540 C CA . LYS A 1 72 ? -3.039 -1.946 16.976 1.00 98.44 72 LYS A CA 1
ATOM 541 C C . LYS A 1 72 ? -3.496 -2.803 15.790 1.00 98.44 72 LYS A C 1
ATOM 543 O O . LYS A 1 72 ? -2.670 -3.495 15.206 1.00 98.44 72 LYS A O 1
ATOM 548 N N . LEU A 1 73 ? -4.774 -2.720 15.414 1.00 98.69 73 LEU A N 1
ATOM 549 C CA . LEU A 1 73 ? -5.315 -3.473 14.281 1.00 98.69 73 LEU A CA 1
ATOM 550 C C . LEU A 1 73 ? -4.604 -3.120 12.967 1.00 98.69 73 LEU A C 1
ATOM 552 O O . LEU A 1 73 ? -4.284 -4.016 12.194 1.00 98.69 73 LEU A O 1
ATOM 556 N N . ALA A 1 74 ? -4.298 -1.843 12.725 1.00 98.19 74 ALA A N 1
ATOM 557 C CA . ALA A 1 74 ? -3.538 -1.432 11.548 1.00 98.19 74 ALA A CA 1
ATOM 558 C C . ALA A 1 74 ? -2.172 -2.129 11.477 1.00 98.19 74 ALA A C 1
ATOM 560 O O . ALA A 1 74 ? -1.804 -2.649 10.429 1.00 98.19 74 ALA A O 1
ATOM 561 N N . PHE A 1 75 ? -1.432 -2.195 12.588 1.00 98.38 75 PHE A N 1
ATOM 562 C CA . PHE A 1 75 ? -0.152 -2.908 12.624 1.00 98.38 75 PHE A CA 1
ATOM 563 C C . PHE A 1 75 ? -0.309 -4.426 12.497 1.00 98.38 75 PHE A C 1
ATOM 565 O O . PHE A 1 75 ? 0.535 -5.068 11.872 1.00 98.38 75 PHE A O 1
ATOM 572 N N . ASP A 1 76 ? -1.383 -5.011 13.029 1.00 98.69 76 ASP A N 1
ATOM 573 C CA . ASP A 1 76 ? -1.696 -6.430 12.819 1.00 98.69 76 ASP A CA 1
ATOM 574 C C . ASP A 1 76 ? -1.956 -6.724 11.330 1.00 98.69 76 ASP A C 1
ATOM 576 O O . ASP A 1 76 ? -1.429 -7.698 10.793 1.00 98.69 76 ASP A O 1
ATOM 580 N N . LEU A 1 77 ? -2.661 -5.832 10.627 1.00 98.56 77 LEU A N 1
ATOM 581 C CA . LEU A 1 77 ? -2.882 -5.921 9.180 1.00 98.56 77 LEU A CA 1
ATOM 582 C C . LEU A 1 77 ? -1.585 -5.718 8.378 1.00 98.56 77 LEU A C 1
ATOM 584 O O . LEU A 1 77 ? -1.324 -6.470 7.441 1.00 98.56 77 LEU A O 1
ATOM 588 N N . LEU A 1 78 ? -0.757 -4.730 8.734 1.00 98.19 78 LEU A N 1
ATOM 589 C CA . LEU A 1 78 ? 0.504 -4.433 8.035 1.00 98.19 78 LEU A CA 1
ATOM 590 C C . LEU A 1 78 ? 1.570 -5.517 8.243 1.00 98.19 78 LEU A C 1
ATOM 592 O O . LEU A 1 78 ? 2.347 -5.798 7.333 1.00 98.19 78 LEU A O 1
ATOM 596 N N . SER A 1 79 ? 1.591 -6.157 9.412 1.00 97.56 79 SER A N 1
ATOM 597 C CA . SER A 1 79 ? 2.468 -7.303 9.695 1.00 97.56 79 SER A CA 1
ATOM 598 C C . SER A 1 79 ? 1.943 -8.620 9.116 1.00 97.56 79 SER A C 1
ATOM 600 O O . SER A 1 79 ? 2.700 -9.579 8.999 1.00 97.56 79 SER A O 1
ATOM 602 N N . GLY A 1 80 ? 0.669 -8.673 8.714 1.00 97.31 80 GLY A N 1
ATOM 603 C CA . GLY A 1 80 ? 0.018 -9.881 8.207 1.00 97.31 80 GLY A CA 1
ATOM 604 C C . GLY A 1 80 ? -0.455 -10.849 9.291 1.00 97.31 80 GLY A C 1
ATOM 605 O O . GLY A 1 80 ? -0.847 -11.963 8.956 1.00 97.31 80 GLY A O 1
ATOM 606 N N . ARG A 1 81 ? -0.448 -10.439 10.568 1.00 98.12 81 ARG A N 1
ATOM 607 C CA . ARG A 1 81 ? -1.122 -11.176 11.654 1.00 98.12 81 ARG A CA 1
ATOM 608 C C . ARG A 1 81 ? -2.639 -11.181 11.485 1.00 98.12 81 ARG A C 1
ATOM 610 O O . ARG A 1 81 ? -3.305 -12.083 11.972 1.00 98.12 81 ARG A O 1
ATOM 617 N N . GLU A 1 82 ? -3.161 -10.180 10.785 1.00 98.06 82 GLU A N 1
ATOM 618 C CA . GLU A 1 82 ? -4.547 -10.103 10.346 1.00 98.06 82 GLU A CA 1
ATOM 619 C C . GLU A 1 82 ? -4.631 -9.931 8.828 1.00 98.06 82 GLU A C 1
ATOM 621 O O . GLU A 1 82 ? -3.744 -9.367 8.181 1.00 98.06 82 GLU A O 1
ATOM 626 N N . SER A 1 83 ? -5.742 -10.398 8.264 1.00 97.06 83 SER A N 1
ATOM 627 C CA . SER A 1 83 ? -6.066 -10.266 6.845 1.00 97.06 83 SER A CA 1
ATOM 628 C C . SER A 1 83 ? -7.125 -9.188 6.652 1.00 97.06 83 SER A C 1
ATOM 630 O O . SER A 1 83 ? -8.150 -9.162 7.335 1.00 97.06 83 SER A O 1
ATOM 632 N N . VAL A 1 84 ? -6.897 -8.298 5.686 1.00 97.12 84 VAL A N 1
ATOM 633 C CA . VAL A 1 84 ? -7.824 -7.197 5.405 1.00 97.12 84 VAL A CA 1
ATOM 634 C C . VAL A 1 84 ? -9.146 -7.681 4.803 1.00 97.12 84 VAL A C 1
ATOM 636 O O . VAL A 1 84 ? -10.181 -7.052 5.004 1.00 97.12 84 VAL A O 1
ATOM 639 N N . GLN A 1 85 ? -9.138 -8.847 4.152 1.00 96.38 85 GLN A N 1
ATOM 640 C CA . GLN A 1 85 ? -10.319 -9.495 3.581 1.00 96.38 85 GLN A CA 1
ATOM 641 C C . GLN A 1 85 ? -11.366 -9.852 4.646 1.00 96.38 85 GLN A C 1
ATOM 643 O O . GLN A 1 85 ? -12.552 -9.940 4.341 1.00 96.38 85 GLN A O 1
ATOM 648 N N . ASN A 1 86 ? -10.960 -9.969 5.915 1.00 97.50 86 ASN A N 1
ATOM 649 C CA . ASN A 1 86 ? -11.890 -10.137 7.031 1.00 97.50 86 ASN A CA 1
ATOM 650 C C . ASN A 1 86 ? -12.764 -8.893 7.277 1.00 97.50 86 ASN A C 1
ATOM 652 O O . ASN A 1 86 ? -13.760 -8.987 7.993 1.00 97.50 86 ASN A O 1
ATOM 656 N N . TYR A 1 87 ? -12.403 -7.731 6.724 1.00 96.69 87 TYR A N 1
ATOM 657 C CA . TYR A 1 87 ? -13.013 -6.429 7.021 1.00 96.69 87 TYR A CA 1
ATOM 658 C C . TYR A 1 87 ? -13.616 -5.742 5.787 1.00 96.69 87 TYR A C 1
ATOM 660 O O . TYR A 1 87 ? -14.484 -4.878 5.917 1.00 96.69 87 TYR A O 1
ATOM 668 N N . THR A 1 88 ? -13.150 -6.096 4.591 1.00 93.62 88 THR A N 1
ATOM 669 C CA . THR A 1 88 ? -13.495 -5.417 3.339 1.00 93.62 88 THR A CA 1
ATOM 670 C C . THR A 1 88 ? -13.377 -6.361 2.147 1.00 93.62 88 THR A C 1
ATOM 672 O O . THR A 1 88 ? -12.484 -7.206 2.100 1.00 93.62 88 THR A O 1
ATOM 675 N N . SER A 1 89 ? -14.261 -6.176 1.167 1.00 89.88 89 SER A N 1
ATOM 676 C CA . SER A 1 89 ? -14.170 -6.769 -0.176 1.00 89.88 89 SER A CA 1
ATOM 677 C C . SER A 1 89 ? -13.864 -5.719 -1.252 1.00 89.88 89 SER A C 1
ATOM 679 O O . SER A 1 89 ? -14.158 -5.930 -2.427 1.00 89.88 89 SER A O 1
ATOM 681 N N . GLY A 1 90 ? -13.364 -4.556 -0.837 1.00 90.38 90 GLY A N 1
ATOM 682 C CA . GLY A 1 90 ? -13.045 -3.436 -1.709 1.00 90.38 90 GLY A CA 1
ATOM 683 C C . GLY A 1 90 ? -11.823 -3.679 -2.584 1.00 90.38 90 GLY A C 1
ATOM 684 O O . GLY A 1 90 ? -11.089 -4.658 -2.435 1.00 90.38 90 GLY A O 1
ATOM 685 N N . VAL A 1 91 ? -11.592 -2.734 -3.487 1.00 93.75 91 VAL A N 1
ATOM 686 C CA . VAL A 1 91 ? -10.421 -2.730 -4.372 1.00 93.75 91 VAL A CA 1
ATOM 687 C C . VAL A 1 91 ? -9.208 -2.080 -3.701 1.00 93.75 91 VAL A C 1
ATOM 689 O O . VAL A 1 91 ? -9.307 -1.498 -2.621 1.00 93.75 91 VAL A O 1
ATOM 692 N N . CYS A 1 92 ? -8.047 -2.156 -4.356 1.00 95.69 92 CYS A N 1
ATOM 693 C CA . CYS A 1 92 ? -6.750 -1.726 -3.822 1.00 95.69 92 CYS A CA 1
ATOM 694 C C . CYS A 1 92 ? -6.770 -0.401 -3.031 1.00 95.69 92 CYS A C 1
ATOM 696 O O . CYS A 1 92 ? -6.384 -0.379 -1.863 1.00 95.69 92 CYS A O 1
ATOM 698 N N . TYR A 1 93 ? -7.278 0.684 -3.620 1.00 93.69 93 TYR A N 1
ATOM 699 C CA . TYR A 1 93 ? -7.302 2.003 -2.985 1.00 93.69 93 TYR A CA 1
ATOM 700 C C . TYR A 1 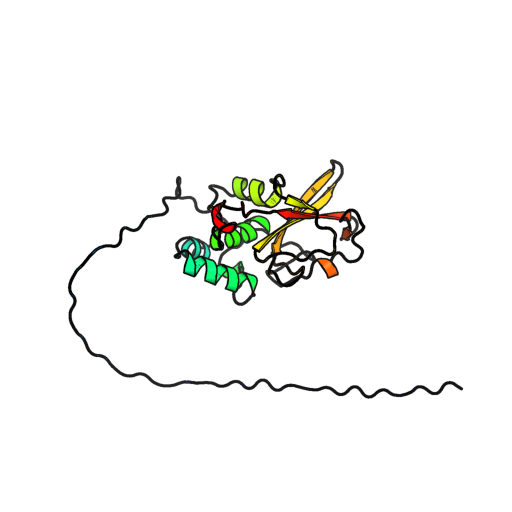93 ? -8.282 2.092 -1.801 1.00 93.69 93 TYR A C 1
ATOM 702 O O . TYR A 1 93 ? -7.995 2.785 -0.830 1.00 93.69 93 TYR A O 1
ATOM 710 N N . GLU A 1 94 ? -9.402 1.363 -1.825 1.00 94.19 94 GLU A N 1
ATOM 711 C CA . GLU A 1 94 ? -10.372 1.316 -0.718 1.00 94.19 94 GLU A CA 1
ATOM 712 C C . GLU A 1 94 ? -9.799 0.573 0.490 1.00 94.19 94 GLU A C 1
ATOM 714 O O . GLU A 1 94 ? -9.922 1.007 1.637 1.00 94.19 94 GLU A O 1
ATOM 719 N N . VAL A 1 95 ? -9.111 -0.535 0.224 1.00 95.62 95 VAL A N 1
ATOM 720 C CA . VAL A 1 95 ? -8.435 -1.334 1.243 1.00 95.62 95 VAL A CA 1
ATOM 721 C C . VAL A 1 95 ? -7.292 -0.550 1.890 1.00 95.62 95 VAL A C 1
ATOM 723 O O . VAL A 1 95 ? -7.166 -0.547 3.116 1.00 95.62 95 VAL A O 1
ATOM 726 N N . VAL A 1 96 ? -6.482 0.153 1.092 1.00 95.56 96 VAL A N 1
ATOM 727 C CA . VAL A 1 96 ? -5.429 1.041 1.607 1.00 95.56 96 VAL A CA 1
ATOM 728 C C . VAL A 1 96 ? -6.030 2.138 2.483 1.00 95.56 96 VAL A C 1
ATOM 730 O O . VAL A 1 96 ? -5.548 2.366 3.594 1.00 95.56 96 VAL A O 1
ATOM 733 N N . ALA A 1 97 ? -7.115 2.764 2.030 1.00 93.81 97 ALA A N 1
ATOM 734 C CA . ALA A 1 97 ? -7.808 3.803 2.775 1.00 93.81 97 ALA A CA 1
ATOM 735 C C . ALA A 1 97 ? -8.323 3.303 4.133 1.00 93.81 97 ALA A C 1
ATOM 737 O O . ALA A 1 97 ? -8.091 3.949 5.151 1.00 93.81 97 ALA A O 1
ATOM 738 N N . PHE A 1 98 ? -8.915 2.105 4.190 1.00 94.94 98 PHE A N 1
ATOM 739 C CA . PHE A 1 98 ? -9.326 1.488 5.455 1.00 94.94 98 PHE A CA 1
ATOM 740 C C . PHE A 1 98 ? -8.173 1.394 6.463 1.00 94.94 98 PHE A C 1
ATOM 742 O O . PHE A 1 98 ? -8.314 1.830 7.606 1.00 94.94 98 PHE A O 1
ATOM 749 N N . VAL A 1 99 ? -7.008 0.891 6.045 1.00 96.38 99 VAL A N 1
ATOM 750 C CA . VAL A 1 99 ? -5.840 0.794 6.937 1.00 96.38 99 VAL A CA 1
ATOM 751 C C . VAL A 1 99 ? -5.332 2.176 7.342 1.00 96.38 99 VAL A C 1
ATOM 753 O O . VAL A 1 99 ? -4.967 2.387 8.498 1.00 96.38 99 VAL A O 1
ATOM 756 N N . ARG A 1 100 ? -5.358 3.145 6.427 1.00 94.81 100 ARG A N 1
ATOM 757 C CA . ARG A 1 100 ? -4.994 4.534 6.714 1.00 94.81 100 ARG A CA 1
ATOM 758 C C . ARG A 1 100 ? -5.917 5.186 7.744 1.00 94.81 100 ARG A C 1
ATOM 760 O O . ARG A 1 100 ? -5.418 5.851 8.651 1.00 94.81 100 ARG A O 1
ATOM 767 N N . PHE A 1 101 ? -7.218 4.909 7.717 1.00 92.38 101 PHE A N 1
ATOM 768 C CA . PHE A 1 101 ? -8.136 5.383 8.761 1.00 92.38 101 PHE A CA 1
ATOM 769 C C . PHE A 1 101 ? -7.848 4.746 10.115 1.00 92.38 101 PHE A C 1
ATOM 771 O O . PHE A 1 101 ? -7.910 5.413 11.149 1.00 92.38 101 PHE A O 1
ATOM 778 N N . LEU A 1 102 ? -7.475 3.465 10.131 1.00 95.38 102 LEU A N 1
ATOM 779 C CA . LEU A 1 102 ? -7.036 2.812 11.362 1.00 95.38 102 LEU A CA 1
ATOM 780 C C . LEU A 1 102 ? -5.730 3.424 11.909 1.00 95.38 102 LEU A C 1
ATOM 782 O O . LEU A 1 102 ? -5.522 3.455 13.123 1.00 95.38 102 LEU A O 1
ATOM 786 N N . LEU A 1 103 ? -4.875 3.955 11.031 1.00 94.62 103 LEU A N 1
ATOM 787 C CA . LEU A 1 103 ? -3.665 4.701 11.394 1.00 94.62 103 LEU A CA 1
ATOM 788 C C . LEU A 1 103 ? -3.936 6.155 11.815 1.00 94.62 103 LEU A C 1
ATOM 790 O O . LEU A 1 103 ? -3.032 6.792 12.360 1.00 94.62 103 LEU A O 1
ATOM 794 N N . GLY A 1 104 ? -5.164 6.650 11.642 1.00 91.62 104 GLY A N 1
ATOM 795 C CA . GLY A 1 104 ? -5.603 7.962 12.115 1.00 91.62 104 GLY A CA 1
ATOM 796 C C . GLY A 1 104 ? -5.929 8.979 11.024 1.00 91.62 104 GLY A C 1
ATOM 797 O O . GLY A 1 104 ? -6.192 10.129 11.373 1.00 91.62 104 GLY A O 1
ATOM 798 N N . ASP A 1 105 ? -5.934 8.591 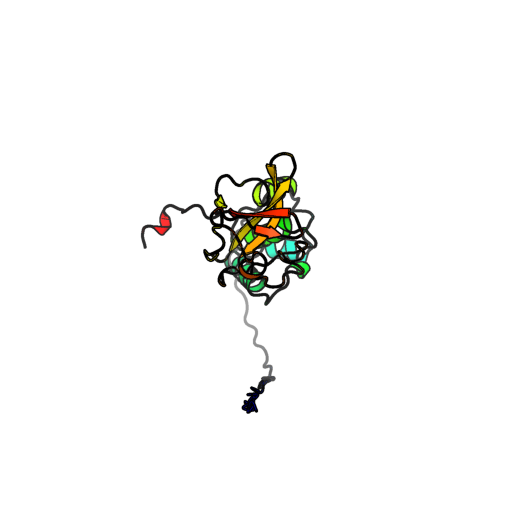9.746 1.00 89.62 105 ASP A N 1
ATOM 799 C CA . ASP A 1 105 ? -6.429 9.474 8.687 1.00 89.62 105 ASP A CA 1
ATOM 800 C C . ASP A 1 105 ? -7.940 9.738 8.858 1.00 89.62 105 ASP A C 1
ATOM 802 O O . ASP A 1 105 ? -8.663 8.874 9.376 1.00 89.62 105 ASP A O 1
ATOM 806 N N . PRO A 1 106 ? -8.442 10.913 8.429 1.00 84.38 106 PRO A N 1
ATOM 807 C CA . PRO A 1 106 ? -9.872 11.210 8.434 1.00 84.38 106 PRO A CA 1
ATOM 808 C C . PRO A 1 106 ? -10.664 10.188 7.619 1.00 84.38 106 PRO A C 1
ATOM 810 O O . PRO A 1 106 ? -10.197 9.743 6.576 1.00 84.38 106 PRO A O 1
ATOM 813 N N . VAL A 1 107 ? -11.877 9.857 8.071 1.00 75.56 107 VAL A N 1
ATOM 814 C CA . VAL A 1 107 ? -12.792 8.995 7.313 1.00 75.56 107 VAL A CA 1
ATOM 815 C C . VAL A 1 107 ? -13.469 9.838 6.221 1.00 75.56 107 VAL A C 1
ATOM 817 O O . VAL A 1 107 ? -14.158 10.797 6.564 1.00 75.56 107 VAL A O 1
ATOM 820 N N . PRO A 1 108 ? -13.296 9.511 4.935 1.00 70.94 108 PRO A N 1
ATOM 821 C CA . PRO A 1 108 ? -13.916 10.203 3.822 1.00 70.94 108 PRO A CA 1
ATOM 822 C C . PRO A 1 108 ? -15.387 9.829 3.704 1.00 70.94 108 PRO A C 1
ATOM 824 O O . PRO A 1 108 ? -15.836 8.768 4.146 1.00 70.94 108 PRO A O 1
ATOM 827 N N . ASN A 1 109 ? -16.131 10.710 3.051 1.00 74.88 109 ASN A N 1
ATOM 828 C CA . ASN A 1 109 ? -17.585 10.686 3.003 1.00 74.88 109 ASN A CA 1
ATOM 829 C C . ASN A 1 109 ? -18.128 9.795 1.875 1.00 74.88 109 ASN A C 1
ATOM 831 O O . ASN A 1 109 ? -19.326 9.528 1.820 1.00 74.88 109 ASN A O 1
ATOM 835 N N . SER A 1 110 ? -17.280 9.361 0.932 1.00 82.12 110 SER A N 1
ATOM 836 C CA . SER A 1 110 ? -17.698 8.537 -0.209 1.00 82.12 110 SER A CA 1
ATOM 837 C C . SER A 1 110 ? -16.551 7.743 -0.841 1.00 82.12 110 SER A C 1
ATOM 839 O O . SER A 1 110 ? -15.382 8.104 -0.718 1.00 82.12 110 SER A O 1
ATOM 841 N N . ASN A 1 111 ? -16.885 6.703 -1.615 1.00 83.06 111 ASN A N 1
ATOM 842 C CA . ASN A 1 111 ? -15.895 5.960 -2.406 1.00 83.06 111 ASN A CA 1
ATOM 843 C C . ASN A 1 111 ? -15.221 6.843 -3.473 1.00 83.06 111 ASN A C 1
ATOM 845 O O . ASN A 1 111 ? -14.055 6.628 -3.791 1.00 83.06 111 ASN A O 1
ATOM 849 N N . GLN A 1 112 ? -15.919 7.857 -4.002 1.00 85.62 112 GLN A N 1
ATOM 850 C CA . GLN A 1 112 ? -15.327 8.805 -4.952 1.00 85.62 112 GLN A CA 1
ATOM 851 C C . GLN A 1 112 ? -14.243 9.659 -4.286 1.00 85.62 112 GLN A C 1
ATOM 853 O O . GLN A 1 112 ? -13.191 9.881 -4.878 1.00 85.62 112 GLN A O 1
ATOM 858 N N . GLU A 1 113 ? -14.479 10.111 -3.053 1.00 85.75 113 GLU A N 1
ATOM 859 C CA . GLU A 1 113 ? -13.489 10.858 -2.272 1.00 85.75 113 GLU A CA 1
ATOM 860 C C . GLU A 1 113 ? -12.256 9.995 -1.987 1.00 85.75 113 GLU A C 1
ATOM 862 O O . GLU A 1 113 ? -11.135 10.439 -2.215 1.00 85.75 113 GLU A O 1
ATOM 867 N N . ILE A 1 114 ? -12.458 8.725 -1.618 1.00 86.25 114 ILE A N 1
ATOM 868 C CA . ILE A 1 114 ? -11.364 7.758 -1.447 1.00 86.25 114 ILE A CA 1
ATOM 869 C C . ILE A 1 114 ? -10.570 7.598 -2.739 1.00 86.25 114 ILE A C 1
ATOM 871 O O . ILE A 1 114 ? -9.343 7.679 -2.723 1.00 86.25 114 ILE A O 1
ATOM 875 N N . ARG A 1 115 ? -11.260 7.366 -3.859 1.00 87.69 115 ARG A N 1
ATOM 876 C CA . ARG A 1 115 ? -10.619 7.209 -5.164 1.00 87.69 115 ARG A CA 1
ATOM 877 C C . ARG A 1 115 ? -9.795 8.447 -5.500 1.00 87.69 115 ARG A C 1
ATOM 879 O O . ARG A 1 115 ? -8.641 8.321 -5.884 1.00 87.69 115 ARG A O 1
ATOM 886 N N . ASN A 1 116 ? -10.347 9.640 -5.309 1.00 85.88 116 ASN A N 1
ATOM 887 C CA . ASN A 1 116 ? -9.620 10.877 -5.564 1.00 85.88 116 ASN A CA 1
ATOM 888 C C . ASN A 1 116 ? -8.383 10.991 -4.660 1.00 85.88 116 ASN A C 1
ATOM 890 O O . ASN A 1 116 ? -7.294 11.207 -5.172 1.00 85.88 116 ASN A O 1
ATOM 894 N N . GLN A 1 117 ? -8.515 10.762 -3.353 1.00 84.25 117 GLN A N 1
ATOM 895 C CA . GLN A 1 117 ? -7.430 10.941 -2.385 1.00 84.25 117 GLN A CA 1
ATOM 896 C C . GLN A 1 117 ? -6.296 9.911 -2.519 1.00 84.25 117 GLN A C 1
ATOM 898 O O . GLN A 1 117 ? -5.127 10.263 -2.410 1.00 84.25 117 GLN A O 1
ATOM 903 N N . TYR A 1 118 ? -6.622 8.635 -2.729 1.00 84.69 118 TYR A N 1
ATOM 904 C CA . TYR A 1 118 ? -5.647 7.534 -2.677 1.00 84.69 118 TYR A CA 1
ATOM 905 C C . TYR A 1 118 ? -5.192 7.040 -4.056 1.00 84.69 118 TYR A C 1
ATOM 907 O O . TYR A 1 118 ? -4.358 6.133 -4.135 1.00 84.69 118 TYR A O 1
ATOM 915 N N . LEU A 1 119 ? -5.731 7.619 -5.133 1.00 84.06 119 LEU A N 1
ATOM 916 C CA . LEU A 1 119 ? -5.347 7.292 -6.505 1.00 84.06 119 LEU A CA 1
ATOM 917 C C . LEU A 1 119 ? -4.927 8.526 -7.319 1.00 84.06 119 LEU A C 1
ATOM 919 O O . LEU A 1 119 ? -3.977 8.419 -8.086 1.00 84.06 119 LEU A O 1
ATOM 923 N N . TYR A 1 120 ? -5.576 9.686 -7.150 1.00 82.94 120 TYR A N 1
ATOM 924 C CA . TYR A 1 120 ? -5.363 10.853 -8.024 1.00 82.94 120 TYR A CA 1
ATOM 925 C C . TYR A 1 120 ? -4.737 12.076 -7.349 1.00 82.94 120 TYR A C 1
ATOM 927 O O . TYR A 1 120 ? -4.076 12.860 -8.029 1.00 82.94 120 TYR A O 1
ATOM 935 N N . ASP A 1 121 ? -4.904 12.260 -6.040 1.00 81.88 121 ASP A N 1
ATOM 936 C CA . ASP A 1 121 ? -4.275 13.363 -5.321 1.00 81.88 121 ASP A CA 1
ATOM 937 C C . ASP A 1 121 ? -2.801 13.049 -5.062 1.00 81.88 121 ASP A C 1
ATOM 939 O O . ASP A 1 121 ? -2.396 12.529 -4.025 1.00 81.88 121 ASP A O 1
ATOM 943 N N . THR A 1 122 ? -1.976 13.366 -6.054 1.00 78.06 122 THR A N 1
ATOM 944 C CA . THR A 1 122 ? -0.524 13.217 -5.977 1.00 78.06 122 THR A CA 1
ATOM 945 C C . THR A 1 122 ? 0.175 14.517 -5.575 1.00 78.06 122 THR A C 1
ATOM 947 O O . THR A 1 122 ? 1.406 14.570 -5.635 1.00 78.06 122 THR A O 1
ATOM 950 N N . SER A 1 123 ? -0.559 15.562 -5.175 1.00 81.94 123 SER A N 1
ATOM 951 C CA . SER A 1 123 ? -0.005 16.898 -4.888 1.00 81.94 123 SER A CA 1
ATOM 952 C C . SER A 1 123 ? 1.073 16.879 -3.795 1.00 81.94 123 SER A C 1
ATOM 954 O O . SER A 1 123 ? 2.058 17.610 -3.871 1.00 81.94 123 SER A O 1
ATOM 956 N N . HIS A 1 124 ? 0.945 15.962 -2.834 1.00 83.12 124 HIS A N 1
ATOM 957 C CA . HIS A 1 124 ? 1.878 15.770 -1.718 1.00 83.12 124 HIS A CA 1
ATOM 958 C C . HIS A 1 124 ? 2.664 14.460 -1.807 1.00 83.12 124 HIS A C 1
ATOM 960 O O . HIS A 1 124 ? 3.030 13.850 -0.801 1.00 83.12 124 HIS A O 1
ATOM 966 N N . SER A 1 125 ? 2.924 13.998 -3.025 1.00 89.44 125 SER A N 1
ATOM 967 C CA . SER A 1 125 ? 3.691 12.776 -3.245 1.00 89.44 125 SER A CA 1
ATOM 968 C C . SER A 1 125 ? 5.078 13.066 -3.803 1.00 89.44 125 SER A C 1
ATOM 970 O O . SER A 1 125 ? 5.294 14.056 -4.502 1.00 89.44 125 SER A O 1
ATOM 972 N N . ARG A 1 126 ? 6.011 12.153 -3.546 1.00 91.88 126 ARG A N 1
ATOM 973 C CA . ARG A 1 126 ? 7.342 12.143 -4.162 1.00 91.88 126 ARG A CA 1
ATOM 974 C C . ARG A 1 126 ? 7.481 10.951 -5.100 1.00 91.88 126 ARG A C 1
ATOM 976 O O . ARG A 1 126 ? 6.903 9.897 -4.843 1.00 91.88 126 ARG A O 1
ATOM 983 N N . ALA A 1 127 ? 8.260 11.104 -6.166 1.00 92.38 127 ALA A N 1
ATOM 984 C CA . ALA A 1 127 ? 8.647 9.965 -6.991 1.00 92.38 127 ALA A CA 1
ATOM 985 C C . ALA A 1 127 ? 9.548 9.019 -6.183 1.00 92.38 127 ALA A C 1
ATOM 987 O O . ALA A 1 127 ? 10.387 9.462 -5.390 1.00 92.38 127 ALA A O 1
ATOM 988 N N . TRP A 1 128 ? 9.369 7.717 -6.376 1.00 93.44 128 TRP A N 1
ATOM 989 C CA . TRP A 1 128 ? 10.297 6.724 -5.863 1.00 93.44 128 TRP A CA 1
ATOM 990 C C . TRP A 1 128 ? 11.459 6.548 -6.841 1.00 93.44 128 TRP A C 1
ATOM 992 O O . TRP A 1 128 ? 11.268 6.403 -8.041 1.00 93.44 128 TRP A O 1
ATOM 1002 N N . ASN A 1 129 ? 12.676 6.542 -6.317 1.00 89.44 129 ASN A N 1
ATOM 1003 C CA . ASN A 1 129 ? 13.916 6.454 -7.092 1.00 89.44 129 ASN A CA 1
ATOM 1004 C C . ASN A 1 129 ? 14.380 5.003 -7.345 1.00 89.44 129 ASN A C 1
ATOM 1006 O O . ASN A 1 129 ? 15.563 4.775 -7.588 1.00 89.44 129 ASN A O 1
ATOM 1010 N N . GLY A 1 130 ? 13.507 4.011 -7.153 1.00 89.94 130 GLY A N 1
ATOM 1011 C CA . GLY A 1 130 ? 13.848 2.588 -7.281 1.00 89.94 130 GLY A CA 1
ATOM 1012 C C . GLY A 1 130 ? 14.660 1.989 -6.124 1.00 89.94 130 GLY A C 1
ATOM 1013 O O . GLY A 1 130 ? 14.872 0.778 -6.091 1.00 89.94 130 GLY A O 1
ATOM 1014 N N . THR A 1 131 ? 15.140 2.804 -5.175 1.00 87.81 131 THR A N 1
ATOM 1015 C CA . THR A 1 131 ? 16.127 2.364 -4.168 1.00 87.81 131 THR A CA 1
ATOM 1016 C C . THR A 1 131 ? 15.880 2.848 -2.742 1.00 87.81 131 THR A C 1
ATOM 1018 O O . THR A 1 131 ? 16.459 2.287 -1.814 1.00 87.81 131 THR A O 1
ATOM 1021 N N . SER A 1 132 ? 15.054 3.872 -2.539 1.00 90.44 132 SER A N 1
ATOM 1022 C CA . SER A 1 132 ? 14.703 4.364 -1.204 1.00 90.44 132 SER A CA 1
ATOM 1023 C C . SER A 1 132 ? 13.711 3.423 -0.531 1.00 90.44 132 SER A C 1
ATOM 1025 O O . SER A 1 132 ? 12.813 2.886 -1.177 1.00 90.44 132 SER A O 1
ATOM 1027 N N . ASP A 1 133 ? 13.868 3.224 0.770 1.00 94.06 133 ASP A N 1
ATOM 1028 C CA . ASP A 1 133 ? 12.909 2.446 1.546 1.00 94.06 133 ASP A CA 1
ATOM 1029 C C . ASP A 1 133 ? 11.630 3.252 1.814 1.00 94.06 133 ASP A C 1
ATOM 1031 O O . ASP A 1 133 ? 11.592 4.484 1.682 1.00 94.06 133 ASP A O 1
ATOM 1035 N N . PHE A 1 134 ? 10.562 2.534 2.151 1.00 94.62 134 PHE A N 1
ATOM 1036 C CA . PHE A 1 134 ? 9.268 3.108 2.495 1.00 94.62 134 PHE A CA 1
ATOM 1037 C C . PHE A 1 134 ? 9.094 3.155 4.012 1.00 94.62 134 PHE A C 1
ATOM 1039 O O . PHE A 1 134 ? 9.503 2.235 4.721 1.00 94.62 134 PHE A O 1
ATOM 1046 N N . ASN A 1 135 ? 8.423 4.188 4.519 1.00 95.00 135 ASN A N 1
ATOM 1047 C CA . ASN A 1 135 ? 8.025 4.222 5.921 1.00 95.00 135 ASN A CA 1
ATOM 1048 C C . ASN A 1 135 ? 6.752 3.400 6.132 1.00 95.00 135 ASN A C 1
ATOM 1050 O O . ASN A 1 135 ? 5.905 3.281 5.244 1.00 95.00 135 ASN A O 1
ATOM 1054 N N . THR A 1 136 ? 6.568 2.864 7.340 1.00 95.12 136 THR A N 1
ATOM 1055 C CA . THR A 1 136 ? 5.342 2.131 7.673 1.00 95.12 136 THR A CA 1
ATOM 1056 C C . THR A 1 136 ? 4.101 2.998 7.471 1.00 95.12 136 THR A C 1
ATOM 1058 O O . THR A 1 136 ? 3.941 4.055 8.090 1.00 95.12 136 THR A O 1
ATOM 1061 N N . GLY A 1 137 ? 3.175 2.491 6.661 1.00 94.75 137 GLY A N 1
ATOM 1062 C CA . GLY A 1 137 ? 1.916 3.146 6.346 1.00 94.75 137 GLY A CA 1
ATOM 1063 C C . GLY A 1 137 ? 1.991 4.146 5.194 1.00 94.75 137 GLY A C 1
ATOM 1064 O O . GLY A 1 137 ? 0.957 4.751 4.907 1.00 94.75 137 GLY A O 1
ATOM 1065 N N . ASP A 1 138 ? 3.146 4.336 4.547 1.00 95.31 138 ASP A N 1
ATOM 1066 C CA . ASP A 1 138 ? 3.229 5.122 3.312 1.00 95.31 138 ASP A CA 1
ATOM 1067 C C . ASP A 1 138 ? 2.279 4.540 2.260 1.00 95.31 138 ASP A C 1
ATOM 1069 O O . ASP A 1 138 ? 2.184 3.321 2.092 1.00 95.31 138 ASP A O 1
ATOM 1073 N N . VAL A 1 139 ? 1.562 5.417 1.558 1.00 95.88 139 VAL A N 1
ATOM 1074 C CA . VAL A 1 139 ? 0.684 5.016 0.457 1.00 95.88 139 VAL A CA 1
ATOM 1075 C C . VAL A 1 139 ? 1.484 5.053 -0.833 1.00 95.88 139 VAL A C 1
ATOM 1077 O O . VAL A 1 139 ? 2.095 6.065 -1.170 1.00 95.88 139 VAL A O 1
ATOM 1080 N N . ILE A 1 140 ? 1.479 3.937 -1.549 1.00 96.62 140 ILE A N 1
ATOM 1081 C CA . ILE A 1 140 ? 2.267 3.727 -2.757 1.00 96.62 140 ILE A CA 1
ATOM 1082 C C . ILE A 1 140 ? 1.311 3.686 -3.939 1.00 96.62 140 ILE A C 1
ATOM 1084 O O . ILE A 1 140 ? 0.428 2.835 -3.980 1.00 96.62 140 ILE A O 1
ATOM 1088 N N . ILE A 1 141 ? 1.475 4.604 -4.884 1.00 96.44 141 ILE A N 1
ATOM 1089 C CA . ILE A 1 141 ? 0.656 4.700 -6.093 1.00 96.44 141 ILE A CA 1
ATOM 1090 C C . ILE A 1 141 ? 1.502 4.231 -7.269 1.00 96.44 141 ILE A C 1
ATOM 1092 O O . ILE A 1 141 ? 2.596 4.752 -7.499 1.00 96.44 141 ILE A O 1
ATOM 1096 N N . PHE A 1 142 ? 0.981 3.262 -8.012 1.00 96.31 142 PHE A N 1
ATOM 1097 C CA . PHE A 1 142 ? 1.565 2.774 -9.251 1.00 96.31 142 PHE A CA 1
ATOM 1098 C C . PHE A 1 142 ? 0.801 3.370 -10.420 1.00 96.31 142 PHE A C 1
ATOM 1100 O O . PHE A 1 142 ? -0.431 3.281 -10.486 1.00 96.31 142 PHE A O 1
ATOM 1107 N N . SER A 1 143 ? 1.541 3.958 -11.349 1.00 95.69 143 SER A N 1
ATOM 1108 C CA . SER A 1 143 ? 0.983 4.532 -12.563 1.00 95.69 143 SER A CA 1
ATOM 1109 C C . SER A 1 143 ? 1.608 3.889 -13.782 1.00 95.69 143 SER A C 1
ATOM 1111 O O . SER A 1 143 ? 2.819 3.695 -13.815 1.00 95.69 143 SER A O 1
ATOM 1113 N N . GLU A 1 144 ? 0.802 3.615 -14.796 1.00 95.25 144 GLU A N 1
ATOM 1114 C CA . GLU A 1 144 ? 1.243 3.054 -16.071 1.00 95.25 144 GLU A CA 1
ATOM 1115 C C . GLU A 1 144 ? 1.247 4.116 -17.164 1.00 95.25 144 GLU A C 1
ATOM 1117 O O . GLU A 1 144 ? 0.433 5.042 -17.161 1.00 95.25 144 GLU A O 1
ATOM 1122 N N . ARG A 1 145 ? 2.142 3.960 -18.138 1.00 94.56 145 ARG A N 1
ATOM 1123 C CA . ARG A 1 145 ? 2.156 4.790 -19.338 1.00 94.56 145 ARG A CA 1
ATOM 1124 C C . ARG A 1 145 ? 0.956 4.451 -20.218 1.00 94.56 145 ARG A C 1
ATOM 1126 O O . ARG A 1 145 ? 0.804 3.324 -20.688 1.00 94.56 145 ARG A O 1
ATOM 1133 N N . ARG A 1 146 ? 0.133 5.460 -20.479 1.00 93.12 146 ARG A N 1
ATOM 1134 C CA . ARG A 1 146 ? -0.993 5.457 -21.417 1.00 93.12 146 ARG A CA 1
ATOM 1135 C C . ARG A 1 146 ? -0.771 6.529 -22.486 1.00 93.12 146 ARG A C 1
ATOM 1137 O O . ARG A 1 146 ? 0.246 7.225 -22.486 1.00 93.12 146 ARG A O 1
ATOM 1144 N N . ARG A 1 147 ? -1.709 6.648 -23.431 1.00 90.75 147 ARG A N 1
ATOM 1145 C CA . ARG A 1 147 ? -1.608 7.591 -24.561 1.00 90.75 147 ARG A CA 1
ATOM 1146 C C . ARG A 1 147 ? -1.511 9.048 -24.096 1.00 90.75 147 ARG A C 1
ATOM 1148 O O . ARG A 1 147 ? -0.791 9.829 -24.705 1.00 90.75 147 ARG A O 1
ATOM 1155 N N . GLU A 1 148 ? -2.229 9.388 -23.030 1.00 89.88 148 GLU A N 1
ATOM 1156 C CA . GLU A 1 148 ? -2.375 10.760 -22.525 1.00 89.88 148 GLU A CA 1
ATOM 1157 C C . GLU A 1 148 ? -1.395 11.092 -21.389 1.00 89.88 148 GLU A C 1
ATOM 1159 O O . GLU A 1 148 ? -1.339 12.230 -20.930 1.00 89.88 148 GLU A O 1
ATOM 1164 N N . GLY A 1 149 ? -0.580 10.126 -20.950 1.00 90.38 149 GLY A N 1
ATOM 11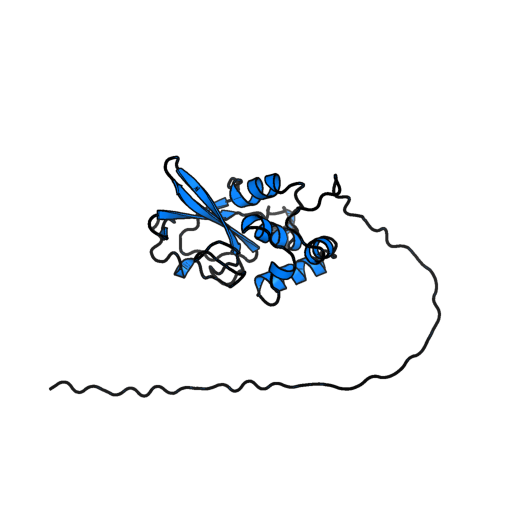65 C CA . GLY A 1 149 ? 0.390 10.324 -19.878 1.00 90.38 149 GLY A CA 1
ATOM 1166 C C . GLY A 1 149 ? 0.501 9.127 -18.942 1.00 90.38 149 GLY A C 1
ATOM 1167 O O . GLY A 1 149 ? 0.202 7.997 -19.318 1.00 90.38 149 GLY A O 1
ATOM 1168 N N . MET A 1 150 ? 0.985 9.377 -17.725 1.00 91.25 150 MET A N 1
ATOM 1169 C CA . MET A 1 150 ? 0.988 8.374 -16.659 1.00 91.25 150 MET A CA 1
ATOM 1170 C C . MET A 1 150 ? -0.377 8.359 -15.975 1.00 91.25 150 MET A C 1
ATOM 1172 O O . MET A 1 150 ? -0.806 9.382 -15.446 1.00 91.25 150 MET A O 1
ATOM 1176 N N . GLU A 1 151 ? -1.030 7.203 -15.944 1.00 93.25 151 GLU A N 1
ATOM 1177 C CA . GLU A 1 151 ? -2.323 7.021 -15.284 1.00 93.25 151 GLU A CA 1
ATOM 1178 C C . GLU A 1 151 ? -2.175 6.120 -14.056 1.00 93.25 151 GLU A C 1
ATOM 1180 O O . GLU A 1 151 ? -1.615 5.030 -14.171 1.00 93.25 151 GLU A O 1
ATOM 1185 N N . PRO A 1 152 ? -2.663 6.531 -12.874 1.00 93.50 152 PRO A N 1
ATOM 1186 C CA . PRO A 1 152 ? -2.724 5.670 -11.698 1.00 93.50 152 PRO A CA 1
ATOM 1187 C C . PRO A 1 152 ? -3.615 4.443 -11.929 1.00 93.50 152 PRO A C 1
ATOM 1189 O O . PRO A 1 152 ? -4.786 4.576 -12.285 1.00 93.50 152 PRO A O 1
ATOM 1192 N N . VAL A 1 153 ? -3.072 3.252 -11.682 1.00 94.19 153 VAL A N 1
ATOM 1193 C CA . VAL A 1 153 ? -3.769 1.971 -11.902 1.00 94.19 153 VAL A CA 1
ATOM 1194 C C . VAL A 1 153 ? -3.899 1.131 -10.636 1.00 94.19 153 VAL A C 1
ATOM 1196 O O . VAL A 1 153 ? -4.801 0.301 -10.534 1.00 94.19 153 VAL A O 1
ATOM 1199 N N . HIS A 1 154 ? -3.015 1.335 -9.659 1.00 96.38 154 HIS A N 1
ATOM 1200 C CA . HIS A 1 154 ? -2.973 0.516 -8.457 1.00 96.38 154 HIS A CA 1
ATOM 1201 C C . HIS A 1 154 ? -2.430 1.300 -7.262 1.00 96.38 154 HIS A C 1
ATOM 1203 O O . HIS A 1 154 ? -1.587 2.184 -7.416 1.00 96.38 154 HIS A O 1
ATOM 1209 N N . THR A 1 155 ? -2.878 0.928 -6.063 1.00 96.69 155 THR A N 1
ATOM 1210 C CA . THR A 1 155 ? -2.410 1.510 -4.803 1.00 96.69 155 THR A CA 1
ATOM 1211 C C . THR A 1 155 ? -2.042 0.397 -3.826 1.00 96.69 155 THR A C 1
ATOM 1213 O O . THR A 1 155 ? -2.751 -0.600 -3.724 1.00 96.69 155 THR A O 1
ATOM 1216 N N . ALA A 1 156 ? -0.963 0.566 -3.072 1.00 97.81 156 ALA A N 1
ATOM 1217 C CA . ALA A 1 156 ? -0.555 -0.322 -1.988 1.00 97.81 156 ALA A CA 1
ATOM 1218 C C . ALA A 1 156 ? -0.206 0.479 -0.728 1.00 97.81 156 ALA A C 1
ATOM 1220 O O . ALA A 1 156 ? -0.113 1.708 -0.761 1.00 97.81 156 ALA A O 1
ATOM 1221 N N . ILE A 1 157 ? -0.004 -0.217 0.390 1.00 97.62 157 ILE A N 1
ATOM 1222 C CA . ILE A 1 157 ? 0.472 0.388 1.635 1.00 97.62 157 ILE A CA 1
ATOM 1223 C C . ILE A 1 157 ? 1.772 -0.270 2.091 1.00 97.62 157 ILE A C 1
ATOM 1225 O O . ILE A 1 157 ? 1.892 -1.496 2.100 1.00 97.62 157 ILE A O 1
ATOM 1229 N N . ALA A 1 158 ? 2.754 0.545 2.457 1.00 97.62 158 ALA A N 1
ATOM 1230 C CA . ALA A 1 158 ? 4.060 0.080 2.892 1.0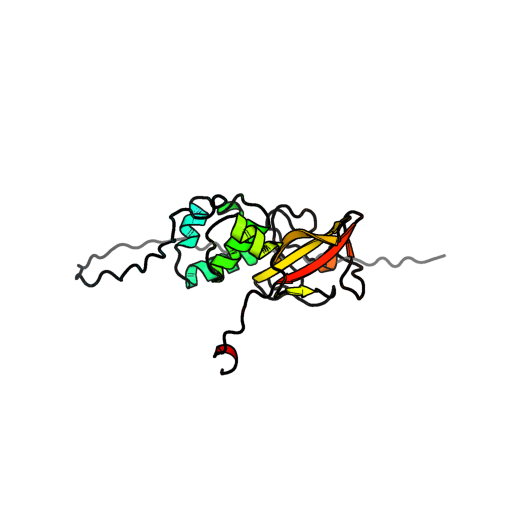0 97.62 158 ALA A CA 1
ATOM 1231 C C . ALA A 1 158 ? 4.018 -0.521 4.301 1.00 97.62 158 ALA A C 1
ATOM 1233 O O . ALA A 1 158 ? 3.401 0.031 5.218 1.00 97.62 158 ALA A O 1
ATOM 1234 N N . THR A 1 159 ? 4.732 -1.628 4.500 1.00 97.31 159 THR A N 1
ATOM 1235 C CA . THR A 1 159 ? 4.854 -2.270 5.820 1.00 97.31 159 THR A CA 1
ATOM 1236 C C . THR A 1 159 ? 5.936 -1.608 6.681 1.00 97.31 159 THR A C 1
ATOM 1238 O O . THR A 1 159 ? 5.887 -1.679 7.910 1.00 97.31 159 THR A O 1
ATOM 1241 N N . GLY A 1 160 ? 6.874 -0.896 6.048 1.00 94.12 160 GLY A N 1
ATOM 1242 C CA . GLY A 1 160 ? 8.075 -0.325 6.668 1.00 94.12 160 GLY A CA 1
ATOM 1243 C C . GLY A 1 160 ? 9.265 -1.282 6.721 1.00 94.12 160 GLY A C 1
ATOM 1244 O O . GLY A 1 160 ? 10.288 -0.950 7.309 1.00 94.12 160 GLY A O 1
ATOM 1245 N N . GLN A 1 161 ? 9.147 -2.467 6.116 1.00 95.56 161 GLN A N 1
ATOM 1246 C CA . GLN A 1 161 ? 10.257 -3.400 5.938 1.00 95.56 161 GLN A CA 1
ATOM 1247 C C . GLN A 1 161 ? 10.879 -3.178 4.552 1.00 95.56 161 GLN A C 1
ATOM 1249 O O . GLN A 1 161 ? 10.536 -3.841 3.573 1.00 95.56 161 GLN A O 1
ATOM 1254 N N . GLY A 1 162 ? 11.764 -2.185 4.443 1.00 95.38 162 GLY A N 1
ATOM 1255 C CA . GLY A 1 162 ? 12.400 -1.812 3.176 1.00 95.38 162 GLY A CA 1
ATOM 1256 C C . GLY A 1 162 ? 11.388 -1.310 2.138 1.00 95.38 162 GLY A C 1
ATOM 1257 O O . GLY A 1 162 ? 10.638 -0.370 2.395 1.00 95.38 162 GLY A O 1
ATOM 1258 N N . CYS A 1 163 ? 11.339 -1.956 0.967 1.00 95.94 163 CYS A N 1
ATOM 1259 C CA . CYS A 1 163 ? 10.363 -1.668 -0.097 1.00 95.94 163 CYS A CA 1
ATOM 1260 C C . CYS A 1 163 ? 9.165 -2.637 -0.100 1.00 95.94 163 CYS A C 1
ATOM 1262 O O . CYS A 1 163 ? 8.548 -2.860 -1.147 1.00 95.94 163 CYS A O 1
ATOM 1264 N N . GLU A 1 164 ? 8.875 -3.280 1.032 1.00 98.12 164 GLU A N 1
ATOM 1265 C CA . GLU A 1 164 ? 7.741 -4.192 1.158 1.00 98.12 164 GLU A CA 1
ATOM 1266 C C . GLU A 1 164 ? 6.413 -3.435 1.291 1.00 98.12 164 GLU A C 1
ATOM 1268 O O . GLU A 1 164 ? 6.260 -2.503 2.089 1.00 98.12 164 GLU A O 1
ATOM 1273 N N . VAL A 1 165 ? 5.425 -3.879 0.516 1.00 98.44 165 VAL A N 1
ATOM 1274 C CA . VAL A 1 165 ? 4.056 -3.369 0.533 1.00 98.44 165 VAL A CA 1
ATOM 1275 C C . VAL A 1 165 ? 3.047 -4.502 0.684 1.00 98.44 165 VAL A C 1
ATOM 1277 O O . VAL A 1 165 ? 3.351 -5.674 0.446 1.00 98.44 165 VAL A O 1
ATOM 1280 N N . ARG A 1 166 ? 1.812 -4.140 1.031 1.00 98.44 166 ARG A N 1
ATOM 1281 C CA . ARG A 1 166 ? 0.632 -5.005 0.945 1.00 98.44 166 ARG A CA 1
ATOM 1282 C C . ARG A 1 166 ? -0.456 -4.330 0.127 1.00 98.44 166 ARG A C 1
ATOM 1284 O O . ARG A 1 166 ? -0.662 -3.121 0.227 1.00 98.44 166 ARG A O 1
ATOM 1291 N N . SER A 1 167 ? -1.161 -5.131 -0.666 1.00 97.62 167 SER A N 1
ATOM 1292 C CA . SER A 1 167 ? -2.337 -4.694 -1.416 1.00 97.62 167 SER A CA 1
ATOM 1293 C C . SER A 1 167 ? -3.230 -5.870 -1.822 1.00 97.62 167 SER A C 1
ATOM 1295 O O . SER A 1 167 ? -2.940 -7.036 -1.537 1.00 97.62 167 SER A O 1
ATOM 1297 N N . VAL A 1 168 ? -4.334 -5.559 -2.492 1.00 97.00 168 VAL A N 1
ATOM 1298 C CA . VAL A 1 168 ? -5.251 -6.500 -3.136 1.00 97.00 168 VAL A CA 1
ATOM 1299 C C . VAL A 1 168 ? -5.406 -6.134 -4.612 1.00 97.00 168 VAL A C 1
ATOM 1301 O O . VAL A 1 168 ? -5.361 -4.966 -4.965 1.00 97.00 168 VAL A O 1
ATOM 1304 N N . ASN A 1 169 ? -5.630 -7.120 -5.480 1.00 94.00 169 ASN A N 1
ATOM 1305 C CA . ASN A 1 169 ? -5.928 -6.906 -6.907 1.00 94.00 169 ASN A CA 1
ATOM 1306 C C . ASN A 1 169 ? -4.848 -6.173 -7.739 1.00 94.00 169 ASN A C 1
ATOM 1308 O O . ASN A 1 169 ? -5.177 -5.627 -8.784 1.00 94.00 169 ASN A O 1
ATOM 1312 N N . GLY A 1 170 ? -3.579 -6.170 -7.323 1.00 92.62 170 GLY A N 1
ATOM 1313 C CA . GLY A 1 170 ? -2.462 -5.560 -8.066 1.00 92.62 170 GLY A CA 1
ATOM 1314 C C . GLY A 1 170 ? -1.582 -6.535 -8.843 1.00 92.62 170 GLY A C 1
ATOM 1315 O O . GLY A 1 170 ? -0.505 -6.156 -9.290 1.00 92.62 170 GLY A O 1
ATOM 1316 N N . GLY A 1 171 ? -1.973 -7.810 -8.944 1.00 93.75 171 GLY A N 1
ATOM 1317 C CA . GLY A 1 171 ? -1.137 -8.842 -9.562 1.00 93.75 171 GLY A CA 1
ATOM 1318 C C . GLY A 1 171 ? 0.214 -8.968 -8.854 1.00 93.75 171 GLY A C 1
ATOM 1319 O O . GLY A 1 171 ? 0.264 -9.236 -7.648 1.00 93.75 171 GLY A O 1
ATOM 1320 N N . LEU A 1 172 ? 1.296 -8.758 -9.606 1.00 93.94 172 LEU A N 1
ATOM 1321 C CA . LEU A 1 172 ? 2.672 -8.777 -9.106 1.00 93.94 172 LEU A CA 1
ATOM 1322 C C . LEU A 1 172 ? 3.025 -7.558 -8.240 1.00 93.94 172 LEU A C 1
ATOM 1324 O O . LEU A 1 172 ? 3.946 -7.651 -7.436 1.00 93.94 172 LEU A O 1
ATOM 1328 N N . LEU A 1 173 ? 2.288 -6.447 -8.345 1.00 95.88 173 LEU A N 1
ATOM 1329 C CA . LEU A 1 173 ? 2.474 -5.251 -7.506 1.00 95.88 173 LEU A CA 1
ATOM 1330 C C . LEU A 1 173 ? 1.872 -5.415 -6.100 1.00 95.88 173 LEU A C 1
ATOM 1332 O O . LEU A 1 173 ? 2.061 -4.565 -5.230 1.00 95.88 173 LEU A O 1
ATOM 1336 N N . GLY A 1 174 ? 1.154 -6.516 -5.871 1.00 95.38 174 GLY A N 1
ATOM 1337 C CA . GLY A 1 174 ? 0.569 -6.873 -4.587 1.00 95.38 174 GLY A CA 1
ATOM 1338 C C . GLY A 1 174 ? -0.808 -7.500 -4.751 1.00 95.38 174 GLY A C 1
ATOM 1339 O O . GLY A 1 174 ? -1.716 -6.933 -5.356 1.00 95.38 174 GLY A O 1
ATOM 1340 N N . SER A 1 175 ? -1.007 -8.681 -4.176 1.00 94.38 175 SER A N 1
ATOM 1341 C CA . SER A 1 175 ? -2.295 -9.370 -4.231 1.00 94.38 175 SER A CA 1
ATOM 1342 C C . SER A 1 175 ? -2.573 -10.160 -2.959 1.00 94.38 175 SER A C 1
ATOM 1344 O O . SER A 1 175 ? -1.668 -10.581 -2.235 1.00 94.38 175 SER A O 1
ATOM 1346 N N . GLY A 1 176 ? -3.861 -10.338 -2.655 1.00 94.69 176 GLY A N 1
ATOM 1347 C CA . GLY A 1 176 ? -4.295 -11.162 -1.529 1.00 94.69 176 GLY A CA 1
ATOM 1348 C C . GLY A 1 176 ? -3.795 -10.686 -0.163 1.00 94.69 176 GLY A C 1
ATOM 1349 O O . GLY A 1 176 ? -3.760 -11.487 0.763 1.00 94.69 176 GLY A O 1
ATOM 1350 N N . TRP A 1 177 ? -3.421 -9.411 -0.018 1.00 97.44 177 TRP A N 1
ATOM 1351 C CA . TRP A 1 177 ? -2.827 -8.850 1.199 1.00 97.44 177 TRP A CA 1
ATOM 1352 C C . TRP A 1 177 ? -1.494 -9.495 1.614 1.00 97.44 177 TRP A C 1
ATOM 1354 O O . TRP A 1 177 ? -1.081 -9.400 2.771 1.00 97.44 177 TRP A O 1
ATOM 1364 N N . ARG A 1 178 ? -0.802 -10.158 0.682 1.00 96.81 178 ARG A N 1
ATOM 1365 C CA . ARG A 1 178 ? 0.511 -10.773 0.914 1.00 96.81 178 ARG A CA 1
ATOM 1366 C C . ARG A 1 178 ? 1.626 -9.723 0.841 1.00 96.81 178 ARG A C 1
ATOM 1368 O O . ARG A 1 178 ? 1.487 -8.759 0.084 1.00 96.81 178 ARG A O 1
ATOM 1375 N N . PRO A 1 179 ? 2.721 -9.893 1.605 1.00 97.56 179 PRO A N 1
ATOM 1376 C CA . PRO A 1 179 ? 3.873 -9.009 1.490 1.00 97.56 179 PRO A CA 1
ATOM 1377 C C . PRO A 1 179 ? 4.481 -9.122 0.089 1.00 97.56 179 PRO A C 1
ATOM 1379 O O . PRO A 1 179 ? 4.618 -10.220 -0.449 1.00 97.56 179 PRO A O 1
ATOM 1382 N N . THR A 1 180 ? 4.813 -7.983 -0.510 1.00 98.06 180 THR A N 1
ATOM 1383 C CA . THR A 1 180 ? 5.399 -7.895 -1.853 1.00 98.06 180 THR A CA 1
ATOM 1384 C C . THR A 1 180 ? 6.539 -6.887 -1.840 1.00 98.06 180 THR A C 1
ATOM 1386 O O . THR A 1 180 ? 6.335 -5.735 -1.468 1.00 98.06 180 THR A O 1
ATOM 1389 N N . ASN A 1 181 ? 7.741 -7.299 -2.247 1.00 97.12 181 ASN A N 1
ATOM 1390 C CA . ASN A 1 181 ? 8.893 -6.403 -2.313 1.00 97.12 181 ASN A CA 1
ATOM 1391 C C . ASN A 1 181 ? 8.963 -5.707 -3.680 1.00 97.12 181 ASN A C 1
ATOM 1393 O O . ASN A 1 181 ? 9.310 -6.324 -4.688 1.00 97.12 181 ASN A O 1
ATOM 1397 N N . ILE A 1 182 ? 8.672 -4.406 -3.705 1.00 96.75 182 ILE A N 1
ATOM 1398 C CA . ILE A 1 182 ? 8.573 -3.633 -4.951 1.00 96.75 182 ILE A CA 1
ATOM 1399 C C . ILE A 1 182 ? 9.922 -3.461 -5.650 1.00 96.75 182 ILE A C 1
ATOM 1401 O O . ILE A 1 182 ? 9.970 -3.423 -6.876 1.00 96.75 182 ILE A O 1
ATOM 1405 N N . ARG A 1 183 ? 11.033 -3.456 -4.908 1.00 94.00 183 ARG A N 1
ATOM 1406 C CA . ARG A 1 183 ? 12.382 -3.408 -5.492 1.00 94.00 183 ARG A CA 1
ATOM 1407 C C . ARG A 1 183 ? 12.689 -4.645 -6.326 1.00 94.00 183 ARG A C 1
ATOM 1409 O O . ARG A 1 183 ? 13.342 -4.541 -7.357 1.00 94.00 183 ARG A O 1
ATOM 1416 N N . THR A 1 184 ? 12.208 -5.805 -5.888 1.00 94.56 184 THR A N 1
ATOM 1417 C CA . THR A 1 184 ? 12.352 -7.055 -6.638 1.00 94.56 184 THR A CA 1
ATOM 1418 C C . THR A 1 184 ? 11.403 -7.102 -7.832 1.00 94.56 184 THR A C 1
ATOM 1420 O O . THR A 1 184 ? 11.821 -7.493 -8.916 1.00 94.56 184 THR A O 1
ATOM 1423 N N . VAL A 1 185 ? 10.146 -6.685 -7.651 1.00 95.50 185 VAL A N 1
ATOM 1424 C CA . VAL A 1 185 ? 9.130 -6.702 -8.721 1.00 95.50 185 VAL A CA 1
ATOM 1425 C C . VAL A 1 185 ? 9.477 -5.731 -9.851 1.00 95.50 185 VAL A C 1
ATOM 1427 O O . VAL A 1 185 ? 9.280 -6.055 -11.018 1.00 95.50 185 VAL A O 1
ATOM 1430 N N . LEU A 1 186 ? 10.024 -4.562 -9.513 1.00 94.56 186 LEU A N 1
ATOM 1431 C CA . LEU A 1 186 ? 10.416 -3.511 -10.455 1.00 94.56 186 LEU A CA 1
ATOM 1432 C C . LEU A 1 186 ? 11.940 -3.442 -10.630 1.00 94.56 186 LEU A C 1
ATOM 1434 O O . LEU A 1 186 ? 12.532 -2.361 -10.724 1.00 94.56 186 LEU A O 1
ATOM 1438 N N . ALA A 1 187 ? 12.592 -4.607 -10.645 1.00 88.06 187 ALA A N 1
ATOM 1439 C CA . ALA A 1 187 ? 14.022 -4.698 -10.904 1.00 88.06 187 ALA A CA 1
ATOM 1440 C C . ALA A 1 187 ? 14.376 -4.006 -12.234 1.00 88.06 187 ALA A C 1
ATOM 1442 O O . ALA A 1 187 ? 13.663 -4.128 -13.227 1.00 88.06 187 ALA A O 1
ATOM 1443 N N . GLY A 1 188 ? 15.486 -3.264 -12.250 1.00 84.25 188 GLY A N 1
ATOM 1444 C CA . GLY A 1 188 ? 15.880 -2.476 -13.424 1.00 84.25 188 GLY A CA 1
ATOM 1445 C C . GLY A 1 188 ? 15.190 -1.113 -13.534 1.00 84.25 188 GLY A C 1
ATOM 1446 O O . GLY A 1 188 ? 15.181 -0.532 -14.616 1.00 84.25 188 GLY A O 1
ATOM 1447 N N . THR A 1 189 ? 14.640 -0.590 -12.430 1.00 88.25 189 THR A N 1
ATOM 1448 C CA . THR A 1 189 ? 14.200 0.811 -12.350 1.00 88.25 189 THR A CA 1
ATOM 1449 C C . THR A 1 189 ? 15.340 1.749 -12.772 1.00 88.25 189 THR A C 1
ATOM 1451 O O . THR A 1 189 ? 16.463 1.634 -12.275 1.00 88.25 189 THR A O 1
ATOM 1454 N N . ASN A 1 190 ? 15.063 2.666 -13.699 1.00 84.94 190 ASN A N 1
ATOM 1455 C CA . ASN A 1 190 ? 16.041 3.618 -14.218 1.00 84.94 190 ASN A CA 1
ATOM 1456 C C . ASN A 1 190 ? 16.262 4.804 -13.256 1.00 84.94 190 ASN A C 1
ATOM 1458 O O . ASN A 1 190 ? 15.583 4.954 -12.239 1.00 84.94 190 ASN A O 1
ATOM 1462 N N . SER A 1 191 ? 17.202 5.691 -13.590 1.00 80.00 191 SER A N 1
ATOM 1463 C CA . SER A 1 191 ? 17.517 6.882 -12.782 1.00 80.00 191 SER A CA 1
ATOM 1464 C C . SER A 1 191 ? 16.351 7.865 -12.628 1.00 80.00 191 SER A C 1
ATOM 1466 O O . SER A 1 191 ? 16.375 8.702 -11.730 1.00 80.00 191 SER A O 1
ATOM 1468 N N . SER A 1 192 ? 15.339 7.775 -13.491 1.00 79.88 192 SER A N 1
ATOM 1469 C CA . SER A 1 192 ? 14.122 8.589 -13.445 1.00 79.88 192 SER A CA 1
ATOM 1470 C C . SER A 1 192 ? 13.012 7.959 -12.593 1.00 79.88 192 SER A C 1
ATOM 1472 O O . SER A 1 192 ? 11.961 8.574 -12.431 1.00 79.88 192 SER A O 1
ATOM 1474 N N . GLY A 1 193 ? 13.233 6.766 -12.025 1.00 82.44 193 GLY A N 1
ATOM 1475 C CA . GLY A 1 193 ? 12.240 6.052 -11.218 1.00 82.44 193 GLY A CA 1
ATOM 1476 C C . GLY A 1 193 ? 11.212 5.268 -12.040 1.00 82.44 193 GLY A C 1
ATOM 1477 O O . GLY A 1 193 ? 10.169 4.884 -11.510 1.00 82.44 193 GLY A O 1
ATOM 1478 N N . GLU A 1 194 ? 11.484 5.043 -13.327 1.00 91.56 194 GLU A N 1
ATOM 1479 C CA . GLU A 1 194 ? 10.626 4.261 -14.217 1.00 91.56 194 GLU A CA 1
ATOM 1480 C C . GLU A 1 194 ? 11.131 2.821 -14.342 1.00 91.56 194 GLU A C 1
ATOM 1482 O O . GLU A 1 194 ? 12.338 2.585 -14.422 1.00 91.56 194 GLU A O 1
ATOM 1487 N N . ALA A 1 195 ? 10.217 1.857 -14.426 1.00 93.69 195 ALA A N 1
ATOM 1488 C CA . ALA A 1 195 ? 10.532 0.451 -14.674 1.00 93.69 195 ALA A CA 1
ATOM 1489 C C . ALA A 1 195 ? 9.616 -0.131 -15.753 1.00 93.69 195 ALA A C 1
ATOM 1491 O O . ALA A 1 195 ? 8.526 0.388 -15.988 1.00 93.69 195 ALA A O 1
ATOM 1492 N N . ILE A 1 196 ? 10.037 -1.221 -16.399 1.00 93.19 196 ILE A N 1
ATOM 1493 C CA . ILE A 1 196 ? 9.150 -1.992 -17.277 1.00 93.19 196 ILE A CA 1
ATOM 1494 C C . ILE A 1 196 ? 8.444 -3.058 -16.446 1.00 93.19 196 ILE A C 1
ATOM 1496 O O . ILE A 1 196 ? 9.088 -3.852 -15.764 1.00 93.19 196 ILE A O 1
ATOM 1500 N N . HIS A 1 197 ? 7.120 -3.073 -16.523 1.00 91.94 197 HIS A N 1
ATOM 1501 C CA . HIS A 1 197 ? 6.255 -4.020 -15.841 1.00 91.94 197 HIS A CA 1
ATOM 1502 C C . HIS A 1 197 ? 5.151 -4.456 -16.802 1.00 91.94 197 HIS A C 1
ATOM 1504 O O . HIS A 1 197 ? 4.518 -3.605 -17.419 1.00 91.94 197 HIS A O 1
ATOM 1510 N N . ASP A 1 198 ? 4.970 -5.764 -16.991 1.00 88.69 198 ASP A N 1
ATOM 1511 C CA . ASP A 1 198 ? 3.948 -6.338 -17.880 1.00 88.69 198 ASP A CA 1
ATOM 1512 C C . ASP A 1 198 ? 3.899 -5.703 -19.288 1.00 88.69 198 ASP A C 1
ATOM 1514 O O . ASP A 1 198 ? 2.845 -5.500 -19.887 1.00 88.69 198 ASP A O 1
ATOM 1518 N N . GLY A 1 199 ? 5.077 -5.378 -19.835 1.00 89.62 199 GLY A N 1
ATOM 1519 C CA . GLY A 1 199 ? 5.224 -4.804 -21.176 1.00 89.62 199 GLY A CA 1
ATOM 1520 C C . GLY A 1 199 ? 4.922 -3.305 -21.286 1.00 89.62 199 GLY A C 1
ATOM 1521 O O . GLY A 1 199 ? 4.971 -2.770 -22.391 1.00 89.62 199 GLY A O 1
ATOM 1522 N N . THR A 1 200 ? 4.655 -2.610 -20.175 1.00 93.62 200 THR A N 1
ATOM 1523 C CA . THR A 1 200 ? 4.477 -1.150 -20.135 1.00 93.62 200 THR A CA 1
ATOM 1524 C C . THR A 1 200 ? 5.440 -0.478 -19.156 1.00 93.62 200 THR A C 1
ATOM 1526 O O . THR A 1 200 ? 6.056 -1.123 -18.309 1.00 93.62 200 THR A O 1
ATOM 1529 N N . THR A 1 201 ? 5.600 0.838 -19.278 1.00 95.25 201 THR A N 1
ATOM 1530 C CA . THR A 1 201 ? 6.358 1.640 -18.314 1.00 95.25 201 THR A CA 1
ATOM 1531 C C . THR A 1 201 ? 5.496 1.922 -17.091 1.00 95.25 201 THR A C 1
ATOM 1533 O O . THR A 1 201 ? 4.393 2.453 -17.223 1.00 95.25 201 THR A O 1
ATOM 1536 N N . ILE A 1 202 ? 6.030 1.635 -15.907 1.00 96.31 202 ILE A N 1
ATOM 1537 C CA . ILE A 1 202 ? 5.438 1.982 -14.620 1.00 96.31 202 ILE A CA 1
ATOM 1538 C C . ILE A 1 202 ? 6.267 3.061 -13.921 1.00 96.31 202 ILE A C 1
ATOM 1540 O O . ILE A 1 202 ? 7.496 3.067 -14.001 1.00 96.31 202 ILE A O 1
ATOM 1544 N N . THR A 1 203 ? 5.594 3.949 -13.194 1.00 95.50 203 THR A N 1
ATOM 1545 C CA . THR A 1 203 ? 6.216 4.813 -12.182 1.00 95.50 203 THR A CA 1
ATOM 1546 C C . THR A 1 203 ? 5.571 4.579 -10.833 1.00 95.50 203 THR A C 1
ATOM 1548 O O . THR A 1 203 ? 4.413 4.168 -10.735 1.00 95.50 203 THR A O 1
ATOM 1551 N N . VAL A 1 204 ? 6.339 4.857 -9.785 1.00 95.50 204 VAL A N 1
ATOM 1552 C CA . VAL A 1 204 ? 5.891 4.719 -8.404 1.00 95.50 204 VAL A CA 1
ATOM 1553 C C . VAL A 1 204 ? 5.967 6.072 -7.716 1.00 95.50 204 VAL A C 1
ATOM 1555 O O . VAL A 1 204 ? 6.998 6.752 -7.749 1.00 95.50 204 VAL A O 1
ATOM 1558 N N . ARG A 1 205 ? 4.875 6.458 -7.060 1.00 94.75 205 ARG A N 1
ATOM 1559 C CA . ARG A 1 205 ? 4.809 7.649 -6.213 1.00 94.75 205 ARG A CA 1
ATOM 1560 C C . ARG A 1 205 ? 4.478 7.258 -4.785 1.00 94.75 205 ARG A C 1
ATOM 1562 O O . ARG A 1 205 ? 3.642 6.396 -4.541 1.00 94.75 205 ARG A O 1
ATOM 1569 N N . ILE A 1 206 ? 5.135 7.921 -3.847 1.00 94.50 206 ILE A N 1
ATOM 1570 C CA . ILE A 1 206 ? 4.940 7.735 -2.413 1.00 94.50 206 ILE A CA 1
ATOM 1571 C C . ILE A 1 206 ? 4.169 8.949 -1.920 1.00 94.50 206 ILE A C 1
ATOM 1573 O O . ILE A 1 206 ? 4.683 10.070 -1.961 1.00 94.50 206 ILE A O 1
ATOM 1577 N N . LEU A 1 207 ? 2.922 8.735 -1.520 1.00 90.19 207 LEU A N 1
ATOM 1578 C CA . LEU A 1 207 ? 2.035 9.773 -1.025 1.00 90.19 207 LEU A CA 1
ATOM 1579 C C . LEU A 1 207 ? 2.316 10.025 0.460 1.00 90.19 207 LEU A C 1
ATOM 1581 O O . LEU A 1 207 ? 2.108 9.155 1.309 1.00 90.19 207 LEU A O 1
ATOM 1585 N N . ASN A 1 208 ? 2.772 11.239 0.773 1.00 71.94 208 ASN A N 1
ATOM 1586 C CA . ASN A 1 208 ? 3.073 11.648 2.138 1.00 71.94 208 ASN A CA 1
ATOM 1587 C C . ASN A 1 208 ? 1.804 12.213 2.789 1.00 71.94 208 ASN A C 1
ATOM 1589 O O . ASN A 1 208 ? 1.526 13.406 2.716 1.00 71.94 208 ASN A O 1
ATOM 1593 N N . LEU A 1 209 ? 1.018 11.346 3.428 1.00 67.19 209 LEU A N 1
ATOM 1594 C CA . LEU A 1 209 ? -0.232 11.748 4.092 1.00 67.19 209 LEU A CA 1
ATOM 1595 C C . LEU A 1 209 ? -0.023 12.343 5.491 1.00 67.19 209 LEU A C 1
ATOM 1597 O O . LEU A 1 209 ? -0.919 12.990 6.032 1.00 67.19 209 LEU A O 1
ATOM 1601 N N . ARG A 1 210 ? 1.156 12.147 6.095 1.00 56.84 210 ARG A N 1
ATOM 1602 C CA . ARG A 1 210 ? 1.506 12.831 7.342 1.00 56.84 210 ARG A CA 1
ATOM 1603 C C . ARG A 1 210 ? 1.956 14.245 7.001 1.00 56.84 210 ARG A C 1
ATOM 1605 O O . ARG A 1 210 ? 3.087 14.447 6.571 1.00 56.84 210 ARG A O 1
ATOM 1612 N N . ARG A 1 211 ? 1.081 15.228 7.228 1.00 45.50 211 ARG A N 1
ATOM 1613 C CA . ARG A 1 211 ? 1.564 16.588 7.490 1.00 45.50 211 ARG A CA 1
ATOM 1614 C C . ARG A 1 211 ? 2.533 16.490 8.676 1.00 45.50 211 ARG A C 1
ATOM 1616 O O . ARG A 1 211 ? 2.164 15.828 9.649 1.00 45.50 211 ARG A O 1
ATOM 1623 N N . PRO A 1 212 ? 3.706 17.137 8.660 1.00 35.78 212 PRO A N 1
ATOM 1624 C CA . PRO A 1 212 ? 4.337 17.493 9.915 1.00 35.78 212 PRO A CA 1
ATOM 1625 C C . PRO A 1 212 ? 3.345 18.413 10.632 1.00 35.78 212 PRO A C 1
ATOM 1627 O O . PRO A 1 212 ? 3.138 19.566 10.258 1.00 35.78 212 PRO A O 1
ATOM 1630 N N . THR A 1 213 ? 2.620 17.880 11.611 1.00 36.19 213 THR A N 1
ATOM 1631 C CA . THR A 1 213 ? 2.075 18.742 12.651 1.00 36.19 213 THR A CA 1
ATOM 1632 C C . THR A 1 213 ? 3.282 19.348 13.344 1.00 36.19 213 THR A C 1
ATOM 1634 O O . THR A 1 213 ? 4.161 18.608 13.771 1.00 36.19 213 THR A O 1
ATOM 1637 N N . ILE A 1 214 ? 3.313 20.677 13.444 1.00 42.22 214 ILE A N 1
ATOM 1638 C CA . ILE A 1 214 ? 4.392 21.527 13.989 1.00 42.22 214 ILE A CA 1
ATOM 1639 C C . ILE A 1 214 ? 4.896 21.081 15.390 1.00 42.22 214 ILE A C 1
ATOM 1641 O O . ILE A 1 214 ? 5.891 21.581 15.894 1.00 42.22 214 ILE A O 1
ATOM 1645 N N . HIS A 1 215 ? 4.257 20.096 16.022 1.00 40.25 215 HIS A N 1
ATOM 1646 C CA . HIS A 1 215 ? 4.639 19.540 17.316 1.00 40.25 215 HIS A CA 1
ATOM 1647 C C . HIS A 1 215 ? 5.732 18.458 17.294 1.00 40.25 215 HIS A C 1
ATOM 1649 O O . HIS A 1 215 ? 6.218 18.129 18.370 1.00 40.25 215 HIS A O 1
ATOM 1655 N N . ASP A 1 216 ? 6.153 17.937 16.136 1.00 38.75 216 ASP A N 1
ATOM 1656 C CA . ASP A 1 216 ? 7.240 16.935 16.078 1.00 38.75 216 ASP A CA 1
ATOM 1657 C C . ASP A 1 216 ? 8.658 17.557 15.988 1.00 38.75 216 ASP A C 1
ATOM 1659 O O . ASP A 1 216 ? 9.639 16.822 15.959 1.00 38.75 216 ASP A O 1
ATOM 1663 N N . GLU A 1 217 ? 8.797 18.891 15.992 1.00 32.53 217 GLU A N 1
ATOM 1664 C CA . GLU A 1 217 ? 10.103 19.590 16.041 1.00 32.53 217 GLU A CA 1
ATOM 1665 C C . GLU A 1 217 ? 10.514 20.061 17.453 1.00 32.53 217 GLU A C 1
ATOM 1667 O O . GLU A 1 217 ? 11.508 20.768 17.601 1.00 32.53 217 GLU A O 1
ATOM 1672 N N . LEU A 1 218 ? 9.778 19.688 18.509 1.00 32.66 218 LEU A N 1
ATOM 1673 C CA . LEU A 1 218 ? 10.066 20.132 19.885 1.00 32.66 218 LEU A CA 1
ATOM 1674 C C . LEU A 1 218 ? 10.107 18.999 20.926 1.00 32.66 218 LEU A C 1
ATOM 1676 O O . LEU A 1 218 ? 9.728 19.212 22.079 1.00 32.66 218 LEU A O 1
ATOM 1680 N N . LEU A 1 219 ? 10.600 17.816 20.549 1.00 35.91 219 LEU A N 1
ATOM 1681 C CA . LEU A 1 219 ? 11.020 16.780 21.503 1.00 35.91 219 LEU A CA 1
ATOM 1682 C C . LEU A 1 219 ? 12.452 16.321 21.228 1.00 35.91 219 LEU A C 1
ATOM 1684 O O . LEU A 1 219 ? 12.746 15.997 20.058 1.00 35.91 219 LEU A O 1
#